Protein AF-A0ABD1TG91-F1 (afdb_monomer_lite)

Foldseek 3Di:
DDDDDDDDPDDPDDDDPPDDPPPPDDPPDDDDDDDDDDDDDDDDDDDDDDDDDDDDDDDDDDDDDDDDDDDPPVPPVVVVVVVVVVVVVVVVVVVVVVVVVVVVVVVVVVVVVVVVVVVVVVVVVVVVVVVVVVVVVVVVVVVVVVVVVVVVVVVVVVVVVVVVVVVVVVVVVVVVVCDPVVVVVVVVVVVVVVVVVVVVVVVVVVVLVVVLVCCVPPPVVDDSVVVVVVVVVVVVVVVVPPDPD

Organism: NCBI:txid126358

Sequence (245 aa):
MDNFDLGGVMDVAGFSNDIAEDMILSPLNKKKRQIDKGKSTAETTIVPHSASRVTKGSDTRAYKEFGFPPVDSTVEAEIMLGCVNEKLIEKFKNKEAATMRCIMYTNYRKLLDMEEKVLHDLEKFEKCAAEKDHDKKKTVAEVQSLLDKATVGSKKKDSEIAHLHDEVDQLRKKLEIVDDEAIARYKIFAEYKSNLHMYGAESLKAAIKMTKEWLVDDHSEINPDEFDRYLRKCRAADLATQKPK

Radius of gyration: 63.54 Å; chains: 1; bounding box: 119×43×178 Å

Secondary structure (DSSP, 8-state):
--------------------S-SSS-S--SS----------------------------------------S-HHHHHHHHHHHHHHHHHHHHHHHHHHHHHHHHHHHHHHHHHHHHHHHHHHHHHHHHHHHHHHHHHHHHHHHHHHHHHHHHHHHHHHHHHHHHHHHHHHHHHHHHS-HHHHHHHHHHHHHHHHHHHHHHHHHHHHHHHHHHHHHHH-TTS-HHHHHHHHHHHHHHHHHH----

Structure (mmCIF, N/CA/C/O backbone):
data_AF-A0ABD1TG91-F1
#
_entry.id   AF-A0ABD1TG91-F1
#
loop_
_atom_site.group_PDB
_atom_site.id
_atom_site.type_symbol
_atom_site.label_atom_id
_atom_site.label_alt_id
_atom_site.label_comp_id
_atom_site.label_asym_id
_atom_site.label_entity_id
_atom_site.label_seq_id
_atom_site.pdbx_PDB_ins_code
_atom_site.Cartn_x
_atom_site.Cartn_y
_atom_site.Cartn_z
_atom_site.occupancy
_atom_site.B_iso_or_equiv
_atom_site.auth_seq_id
_atom_site.auth_comp_id
_atom_site.auth_asym_id
_atom_site.auth_atom_id
_atom_site.pdbx_PDB_model_num
ATOM 1 N N . MET A 1 1 ? 14.629 -8.596 -44.922 1.00 43.84 1 MET A N 1
ATOM 2 C CA . MET A 1 1 ? 15.065 -7.193 -45.051 1.00 43.84 1 MET A CA 1
ATOM 3 C C . MET A 1 1 ? 13.796 -6.388 -45.035 1.00 43.84 1 MET A C 1
ATOM 5 O O . MET A 1 1 ? 13.017 -6.475 -45.976 1.00 43.84 1 MET A O 1
ATOM 9 N N . ASP A 1 2 ? 13.558 -5.779 -43.885 1.00 45.16 2 ASP A N 1
ATOM 10 C CA . ASP A 1 2 ? 12.290 -5.191 -43.489 1.00 45.16 2 ASP A CA 1
ATOM 11 C C . ASP A 1 2 ? 12.162 -3.766 -44.030 1.00 45.16 2 ASP A C 1
ATOM 13 O O . ASP A 1 2 ? 13.123 -2.995 -44.025 1.00 45.16 2 ASP A O 1
ATOM 17 N N . ASN A 1 3 ? 10.961 -3.443 -44.505 1.00 45.19 3 ASN A N 1
ATOM 18 C CA . ASN A 1 3 ? 10.545 -2.093 -44.860 1.00 45.19 3 ASN A CA 1
ATOM 19 C C . ASN A 1 3 ? 10.304 -1.303 -43.568 1.00 45.19 3 ASN A C 1
ATOM 21 O O . ASN A 1 3 ? 9.425 -1.668 -42.790 1.00 45.19 3 ASN A O 1
ATOM 25 N N . PHE A 1 4 ? 11.053 -0.221 -43.353 1.00 42.16 4 PHE A N 1
ATOM 26 C CA . PHE A 1 4 ? 10.709 0.786 -42.351 1.00 42.16 4 PHE A CA 1
ATOM 27 C C . PHE A 1 4 ? 9.960 1.929 -43.034 1.00 42.16 4 PHE A C 1
ATOM 29 O O . PHE A 1 4 ? 10.536 2.714 -43.785 1.00 42.16 4 PHE A O 1
ATOM 36 N N . ASP A 1 5 ? 8.658 1.956 -42.775 1.00 51.28 5 ASP A N 1
ATOM 37 C CA . ASP A 1 5 ? 7.729 3.024 -43.112 1.00 51.28 5 ASP A CA 1
ATOM 38 C C . ASP A 1 5 ? 7.845 4.126 -42.044 1.00 51.28 5 ASP A C 1
ATOM 40 O O . ASP A 1 5 ? 7.750 3.857 -40.843 1.00 51.28 5 ASP A O 1
ATOM 44 N N . LEU A 1 6 ? 8.120 5.357 -42.473 1.00 49.22 6 LEU A N 1
ATOM 45 C CA . LEU A 1 6 ? 8.172 6.547 -41.623 1.00 49.22 6 LEU A CA 1
ATOM 46 C C . LEU A 1 6 ? 6.878 7.332 -41.840 1.00 49.22 6 LEU A C 1
ATOM 48 O O . LEU A 1 6 ? 6.776 8.130 -42.769 1.00 49.22 6 LEU A O 1
ATOM 52 N N . GLY A 1 7 ? 5.905 7.136 -40.954 1.00 37.91 7 GLY A N 1
ATOM 53 C CA . GLY A 1 7 ? 4.678 7.923 -40.946 1.00 37.91 7 GLY A CA 1
ATOM 54 C C . GLY A 1 7 ? 3.943 7.824 -39.615 1.00 37.91 7 GLY A C 1
ATOM 55 O O . GLY A 1 7 ? 3.526 6.741 -39.221 1.00 37.91 7 GLY A O 1
ATOM 56 N N . GLY A 1 8 ? 3.759 8.965 -38.943 1.00 37.66 8 GLY A N 1
ATOM 57 C CA . GLY A 1 8 ? 2.798 9.096 -37.843 1.00 37.66 8 GLY A CA 1
ATOM 58 C C . GLY A 1 8 ? 3.324 9.812 -36.603 1.00 37.66 8 GLY A C 1
ATOM 59 O O . GLY A 1 8 ? 3.459 9.200 -35.550 1.00 37.66 8 GLY A O 1
ATOM 60 N N . VAL A 1 9 ? 3.575 11.120 -36.699 1.00 41.78 9 VAL A N 1
ATOM 61 C CA . VAL A 1 9 ? 3.597 11.987 -35.511 1.00 41.78 9 VAL A CA 1
ATOM 62 C C . VAL A 1 9 ? 2.135 12.256 -35.152 1.00 41.78 9 VAL A C 1
ATOM 64 O O . VAL A 1 9 ? 1.470 13.044 -35.818 1.00 41.78 9 VAL A O 1
ATOM 67 N N . MET A 1 10 ? 1.616 11.519 -34.170 1.00 42.94 10 MET A N 1
ATOM 68 C CA . MET A 1 10 ? 0.305 11.764 -33.568 1.00 42.94 10 MET A CA 1
ATOM 69 C C . MET A 1 10 ? 0.431 12.796 -32.445 1.00 42.94 10 MET A C 1
ATOM 71 O O . MET A 1 10 ? 1.329 12.713 -31.605 1.00 42.94 10 MET A O 1
ATOM 75 N N . ASP A 1 11 ? -0.504 13.743 -32.451 1.00 42.78 11 ASP A N 1
ATOM 76 C CA . ASP A 1 11 ? -0.758 14.732 -31.411 1.00 42.78 11 ASP A CA 1
ATOM 77 C C . ASP A 1 11 ? -0.881 14.094 -30.018 1.00 42.78 11 ASP A C 1
ATOM 79 O O . ASP A 1 11 ? -1.726 13.230 -29.781 1.00 42.78 11 ASP A O 1
ATOM 83 N N . VAL A 1 12 ? -0.085 14.579 -29.062 1.00 44.47 12 VAL A N 1
ATOM 84 C CA . VAL A 1 12 ? -0.273 14.298 -27.631 1.00 44.47 12 VAL A CA 1
ATOM 85 C C . VAL A 1 12 ? -1.184 15.380 -27.060 1.00 44.47 12 VAL A C 1
ATOM 87 O O . VAL A 1 12 ? -0.742 16.348 -26.443 1.00 44.47 12 VAL A O 1
ATOM 90 N N . ALA A 1 13 ? -2.482 15.227 -27.308 1.00 44.12 13 ALA A N 1
ATOM 91 C CA . ALA A 1 13 ? -3.523 15.942 -26.589 1.00 44.12 13 ALA A CA 1
ATOM 92 C C . ALA A 1 13 ? -3.959 15.118 -25.366 1.00 44.12 13 ALA A C 1
ATOM 94 O O . ALA A 1 13 ? -4.382 13.975 -25.502 1.00 44.12 13 ALA A O 1
ATOM 95 N N . GLY A 1 14 ? -3.854 15.733 -24.185 1.00 43.94 14 GLY A N 1
ATOM 96 C CA . GLY A 1 14 ? -4.714 15.519 -23.017 1.00 43.94 14 GLY A CA 1
ATOM 97 C C . GLY A 1 14 ? -4.957 14.085 -22.542 1.00 43.94 14 GLY A C 1
ATOM 98 O O . GLY A 1 14 ? -5.971 13.486 -22.884 1.00 43.94 14 GLY A O 1
ATOM 99 N N . PHE A 1 15 ? -4.132 13.611 -21.605 1.00 36.88 15 PHE A N 1
ATOM 100 C CA . PHE A 1 15 ? -4.602 12.646 -20.610 1.00 36.88 15 PHE A CA 1
ATOM 101 C C . PHE A 1 15 ? -4.965 13.392 -19.327 1.00 36.88 15 PHE A C 1
ATOM 103 O O . PHE A 1 15 ? -4.105 13.826 -18.562 1.00 36.88 15 PHE A O 1
ATOM 110 N N . SER A 1 16 ? -6.271 13.564 -19.142 1.00 42.38 16 SER A N 1
ATOM 111 C CA . SER A 1 16 ? -6.900 13.936 -17.883 1.00 42.38 16 SER A CA 1
ATOM 112 C C . SER A 1 16 ? -6.540 12.914 -16.804 1.00 42.38 16 SER A C 1
ATOM 114 O O . SER A 1 16 ? -6.887 11.739 -16.917 1.00 42.38 16 SER A O 1
ATOM 116 N N . ASN A 1 17 ? -5.874 13.368 -15.743 1.00 41.28 17 ASN A N 1
ATOM 117 C CA . ASN A 1 17 ? -5.787 12.642 -14.478 1.00 41.28 17 ASN A CA 1
ATOM 118 C C . ASN A 1 17 ? -7.078 12.882 -13.686 1.00 41.28 17 ASN A C 1
ATOM 120 O O . ASN A 1 17 ? -7.085 13.623 -12.712 1.00 41.28 17 ASN A O 1
ATOM 124 N N . ASP A 1 18 ? -8.161 12.244 -14.118 1.00 49.88 18 ASP A N 1
ATOM 125 C CA . ASP A 1 18 ? -9.345 12.018 -13.293 1.00 49.88 18 ASP A CA 1
ATOM 126 C C . ASP A 1 18 ? -9.468 10.508 -13.109 1.00 49.88 18 ASP A C 1
ATOM 128 O O . ASP A 1 18 ? -10.067 9.847 -13.945 1.00 49.88 18 ASP A O 1
ATOM 132 N N . ILE A 1 19 ? -8.843 9.953 -12.067 1.00 44.19 19 ILE A N 1
ATOM 133 C CA . ILE A 1 19 ? -9.246 8.712 -11.387 1.00 44.19 19 ILE A CA 1
ATOM 134 C C . ILE A 1 19 ? -8.445 8.617 -10.077 1.00 44.19 19 ILE A C 1
ATOM 136 O O . ILE A 1 19 ? -7.216 8.627 -10.080 1.00 44.19 19 ILE A O 1
ATOM 140 N N . ALA A 1 20 ? -9.201 8.428 -8.992 1.00 43.03 20 ALA A N 1
ATOM 141 C CA . ALA A 1 20 ? -8.806 7.967 -7.657 1.00 43.03 20 ALA A CA 1
ATOM 142 C C . ALA A 1 20 ? -8.531 9.018 -6.559 1.00 43.03 20 ALA A C 1
ATOM 144 O O . ALA A 1 20 ? -7.510 8.957 -5.884 1.00 43.03 20 ALA A O 1
ATOM 145 N N . GLU A 1 21 ? -9.524 9.865 -6.259 1.00 43.16 21 GLU A N 1
ATOM 146 C CA . GLU A 1 21 ? -9.683 10.466 -4.914 1.00 43.16 21 GLU A CA 1
ATOM 147 C C . GLU A 1 21 ? -10.965 10.022 -4.172 1.00 43.16 21 GLU A C 1
ATOM 149 O O . GLU A 1 21 ? -11.320 10.596 -3.148 1.00 43.16 21 GLU A O 1
ATOM 154 N N . ASP A 1 22 ? -11.639 8.949 -4.603 1.00 45.56 22 ASP A N 1
ATOM 155 C CA . ASP A 1 22 ? -12.998 8.635 -4.117 1.00 45.56 22 ASP A CA 1
ATOM 156 C C . ASP A 1 22 ? -13.137 7.382 -3.222 1.00 45.56 22 ASP A C 1
ATOM 158 O O . ASP A 1 22 ? -14.210 6.791 -3.130 1.00 45.56 22 ASP A O 1
ATOM 162 N N . MET A 1 23 ? -12.083 6.946 -2.513 1.00 43.03 23 MET A N 1
ATOM 163 C CA . MET A 1 23 ? -12.183 5.766 -1.618 1.00 43.03 23 MET A CA 1
ATOM 164 C C . MET A 1 23 ? -11.702 5.945 -0.172 1.00 43.03 23 MET A C 1
ATOM 166 O O . MET A 1 23 ? -11.500 4.949 0.522 1.00 43.03 23 MET A O 1
ATOM 170 N N . ILE A 1 24 ? -11.582 7.170 0.350 1.00 48.16 24 ILE A N 1
ATOM 171 C CA . ILE A 1 24 ? -11.261 7.362 1.780 1.00 48.16 24 ILE A CA 1
ATOM 172 C C . ILE A 1 24 ? -12.175 8.391 2.449 1.00 48.16 24 ILE A C 1
ATOM 174 O O . ILE A 1 24 ? -11.699 9.269 3.149 1.00 48.16 24 ILE A O 1
ATOM 178 N N . LEU A 1 25 ? -13.500 8.273 2.312 1.00 42.81 25 LEU A N 1
ATOM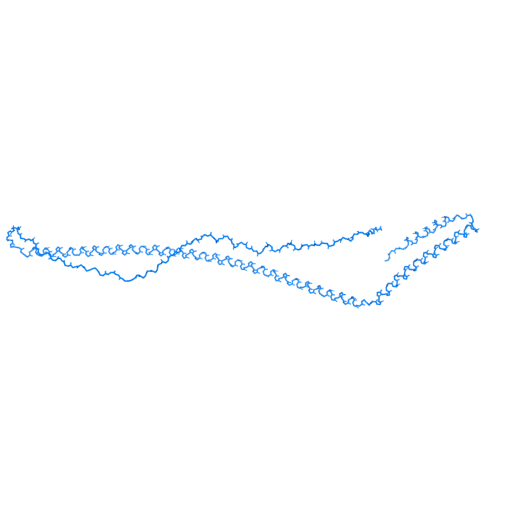 179 C CA . LEU A 1 25 ? -14.425 8.876 3.280 1.00 42.81 25 LEU A CA 1
ATOM 180 C C . LEU A 1 25 ? -15.688 8.011 3.487 1.00 42.81 25 LEU A C 1
ATOM 182 O O . LEU A 1 25 ? -16.639 8.065 2.719 1.00 42.81 25 LEU A O 1
ATOM 186 N N . SER A 1 26 ? -15.724 7.341 4.648 1.00 42.31 26 SER A N 1
ATOM 187 C CA . SER A 1 26 ? -16.915 6.955 5.438 1.00 42.31 26 SER A CA 1
ATOM 188 C C . SER A 1 26 ? -17.695 5.666 5.109 1.00 42.31 26 SER A C 1
ATOM 190 O O . SER A 1 26 ? -18.309 5.525 4.057 1.00 42.31 26 SER A O 1
ATOM 192 N N . PRO A 1 27 ? -17.919 4.847 6.159 1.00 39.44 27 PRO A N 1
ATOM 193 C CA . PRO A 1 27 ? -19.287 4.591 6.610 1.00 39.44 27 PRO A CA 1
ATOM 194 C C . PRO A 1 27 ? -19.462 5.002 8.085 1.00 39.44 27 PRO A C 1
ATOM 196 O O . PRO A 1 27 ? -19.693 4.179 8.962 1.00 39.44 27 PRO A O 1
ATOM 199 N N . LEU A 1 28 ? -19.371 6.303 8.372 1.00 42.81 28 LEU A N 1
ATOM 200 C CA . LEU A 1 28 ? -19.655 6.885 9.692 1.00 42.81 28 LEU A CA 1
ATOM 201 C C . LEU A 1 28 ? -20.580 8.103 9.558 1.00 42.81 28 LEU A C 1
ATOM 203 O O . LEU A 1 28 ? -20.292 9.179 10.057 1.00 42.81 28 LEU A O 1
ATOM 207 N N . ASN A 1 29 ? -21.706 7.962 8.850 1.00 40.62 29 ASN A N 1
ATOM 208 C CA . ASN A 1 29 ? -22.773 8.971 8.893 1.00 40.62 29 ASN A CA 1
ATOM 209 C C . ASN A 1 29 ? -24.138 8.415 8.455 1.00 40.62 29 ASN A C 1
ATOM 211 O O . ASN A 1 29 ? -24.730 8.839 7.470 1.00 40.62 29 ASN A O 1
ATOM 215 N N . LYS A 1 30 ? -24.674 7.452 9.213 1.00 44.06 30 LYS A N 1
ATOM 216 C CA . LYS A 1 30 ? -26.100 7.075 9.143 1.00 44.06 30 LYS A CA 1
ATOM 217 C C . LYS A 1 30 ? -26.680 6.814 10.536 1.00 44.06 30 LYS A C 1
ATOM 219 O O . LYS A 1 30 ? -27.163 5.725 10.810 1.00 44.06 30 LYS A O 1
ATOM 224 N N . LYS A 1 31 ? -26.620 7.805 11.436 1.00 43.28 31 LYS A N 1
ATOM 225 C CA . LYS A 1 31 ? -27.522 7.889 12.609 1.00 43.28 31 LYS A CA 1
ATOM 226 C C . LYS A 1 31 ? -27.410 9.235 13.331 1.00 43.28 31 LYS A C 1
ATOM 228 O O . LYS A 1 31 ? -26.934 9.328 14.455 1.00 43.28 31 LYS A O 1
ATOM 233 N N . LYS A 1 32 ? -27.854 10.314 12.689 1.00 47.50 32 LYS A N 1
AT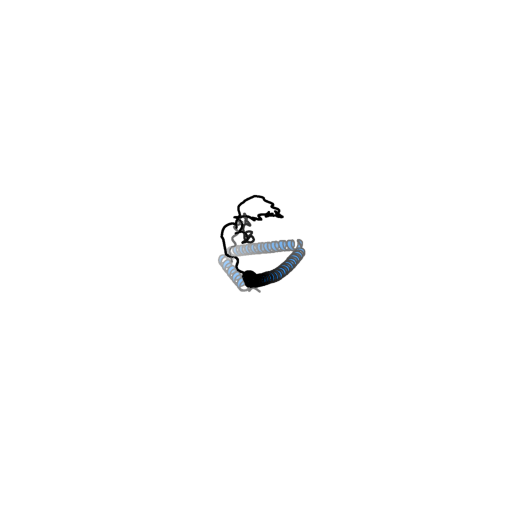OM 234 C CA . LYS A 1 32 ? -28.163 11.558 13.408 1.00 47.50 32 LYS A CA 1
ATOM 235 C C . LYS A 1 32 ? -29.137 12.398 12.597 1.00 47.50 32 LYS A C 1
ATOM 237 O O . LYS A 1 32 ? -28.723 13.189 11.762 1.00 47.50 32 LYS A O 1
ATOM 242 N N . ARG A 1 33 ? -30.432 12.171 12.829 1.00 40.62 33 ARG A N 1
ATOM 243 C CA . ARG A 1 33 ? -31.533 13.131 12.634 1.00 40.62 33 ARG A CA 1
ATOM 244 C C . ARG A 1 33 ? -32.837 12.487 13.103 1.00 40.62 33 ARG A C 1
ATOM 246 O O . ARG A 1 33 ? -33.491 11.794 12.340 1.00 40.62 33 ARG A O 1
ATOM 253 N N . GLN A 1 34 ? -33.143 12.689 14.380 1.00 38.72 34 GLN A N 1
ATOM 254 C CA . GLN A 1 34 ? -34.486 12.941 14.915 1.00 38.72 34 GLN A CA 1
ATOM 255 C C . GLN A 1 34 ? -34.364 12.990 16.437 1.00 38.72 34 GLN A C 1
ATOM 257 O O . GLN A 1 34 ? -34.498 11.968 17.094 1.00 38.72 34 GLN A O 1
ATOM 262 N N . ILE A 1 35 ? -34.068 14.166 16.988 1.00 39.97 35 ILE A N 1
ATOM 263 C CA . ILE A 1 35 ? -34.702 14.600 18.235 1.00 39.97 35 ILE A CA 1
ATOM 264 C C . ILE A 1 35 ? -35.014 16.075 18.029 1.00 39.97 35 ILE A C 1
ATOM 266 O O . ILE A 1 35 ? -34.124 16.903 17.829 1.00 39.97 35 ILE A O 1
ATOM 270 N N . ASP A 1 36 ? -36.312 16.320 17.963 1.00 39.34 36 ASP A N 1
ATOM 271 C CA . ASP A 1 36 ? -36.936 17.610 17.790 1.00 39.34 36 ASP A CA 1
ATOM 272 C C . ASP A 1 36 ? -36.949 18.399 19.102 1.00 39.34 36 ASP A C 1
ATOM 274 O O . ASP A 1 36 ? -36.748 17.875 20.198 1.00 39.34 36 ASP A O 1
ATOM 278 N N . LYS A 1 37 ? -37.162 19.697 18.940 1.00 41.22 37 LYS A N 1
ATOM 279 C CA . LYS A 1 37 ? -37.102 20.746 19.954 1.00 41.22 37 LYS A CA 1
ATOM 280 C C . LYS A 1 37 ? -38.278 20.698 20.942 1.00 41.22 37 LYS A C 1
ATOM 282 O O . LYS A 1 37 ? -39.424 20.532 20.546 1.00 41.22 37 LYS A O 1
ATOM 287 N N . GLY A 1 38 ? -37.988 21.041 22.197 1.00 34.16 38 GLY A N 1
ATOM 288 C CA . GLY A 1 38 ? -38.943 21.504 23.218 1.00 34.16 38 GLY A CA 1
ATOM 289 C C . GLY A 1 38 ? -38.199 21.664 24.547 1.00 34.16 38 GLY A C 1
ATOM 290 O O . GLY A 1 38 ? -37.934 20.682 25.219 1.00 34.16 38 GLY A O 1
ATOM 291 N N . LYS A 1 39 ? -37.535 22.790 24.832 1.00 40.84 39 LYS A N 1
ATOM 292 C CA . LYS A 1 39 ? -38.074 24.053 25.372 1.00 40.84 39 LYS A CA 1
ATOM 293 C C . LYS A 1 39 ? -38.962 23.835 26.608 1.00 40.84 39 LYS A C 1
ATOM 295 O O . LYS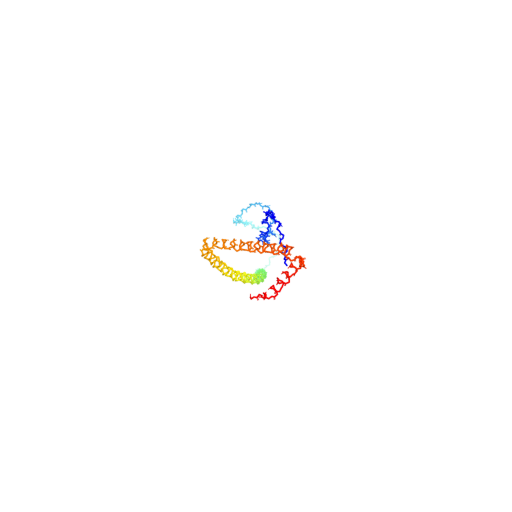 A 1 39 ? -40.115 23.463 26.451 1.00 40.84 39 LYS A O 1
ATOM 300 N N . SER A 1 40 ? -38.423 24.150 27.792 1.00 35.69 40 SER A N 1
ATOM 301 C CA . SER A 1 40 ? -39.049 24.996 28.831 1.00 35.69 40 SER A CA 1
ATOM 302 C C . SER A 1 40 ? -38.635 24.587 30.253 1.00 35.69 40 SER A C 1
ATOM 304 O O . SER A 1 40 ? -39.052 23.558 30.767 1.00 35.69 40 SER A O 1
ATOM 306 N N . THR A 1 41 ? -37.808 25.448 30.847 1.00 41.22 41 THR A N 1
ATOM 307 C CA . THR A 1 41 ? -37.763 25.894 32.253 1.00 41.22 41 THR A CA 1
ATOM 308 C C . THR A 1 41 ? -38.706 25.238 33.270 1.00 41.22 41 THR A C 1
ATOM 310 O O . THR A 1 41 ? -39.921 25.333 33.112 1.00 41.22 41 THR A O 1
ATOM 313 N N . ALA A 1 42 ? -38.141 24.770 34.388 1.00 34.78 42 ALA A N 1
ATOM 314 C CA . ALA A 1 42 ? -38.525 25.211 35.735 1.00 34.78 42 ALA A CA 1
ATOM 315 C C . ALA A 1 42 ? -37.539 24.657 36.780 1.00 34.78 42 ALA A C 1
ATOM 317 O O . ALA A 1 42 ? -37.458 23.452 37.009 1.00 34.78 42 ALA A O 1
ATOM 318 N N . GLU A 1 43 ? -36.800 25.564 37.418 1.00 41.97 43 GLU A N 1
ATOM 319 C CA . GLU A 1 43 ? -36.290 25.379 38.775 1.00 41.97 43 GLU A CA 1
ATOM 320 C C . GLU A 1 43 ? -37.469 25.105 39.713 1.00 41.97 43 GLU A C 1
ATOM 322 O O . GLU A 1 43 ? -38.487 25.796 39.650 1.00 41.97 43 GLU A O 1
ATOM 327 N N . THR A 1 44 ? -37.345 24.142 40.624 1.00 36.78 44 THR A N 1
ATOM 328 C CA . THR A 1 44 ? -38.176 24.123 41.833 1.00 36.78 44 THR A CA 1
ATOM 329 C C . THR A 1 44 ? -37.393 23.511 42.986 1.00 36.78 44 THR A C 1
ATOM 331 O O . THR A 1 44 ? -37.250 22.300 43.125 1.00 36.78 44 THR A O 1
ATOM 334 N N . THR A 1 45 ? -36.880 24.419 43.807 1.00 37.12 45 THR A N 1
ATOM 335 C CA . THR A 1 45 ? -36.537 24.277 45.220 1.00 37.12 45 THR A CA 1
ATOM 336 C C . THR A 1 45 ? -37.640 23.541 45.984 1.00 37.12 45 THR A C 1
ATOM 338 O O . THR A 1 45 ? -38.795 23.959 45.940 1.00 37.12 45 THR A O 1
ATOM 341 N N . ILE A 1 46 ? -37.298 22.487 46.731 1.00 35.53 46 ILE A N 1
ATOM 342 C CA . ILE A 1 46 ? -38.224 21.846 47.678 1.00 35.53 46 ILE A CA 1
ATOM 343 C C . ILE A 1 46 ? -37.526 21.643 49.023 1.00 35.53 46 ILE A C 1
ATOM 345 O O . ILE A 1 46 ? -36.825 20.657 49.219 1.00 35.53 46 ILE A O 1
ATOM 349 N N . VAL A 1 47 ? -37.774 22.573 49.948 1.00 38.56 47 VAL A N 1
ATOM 350 C CA . VAL A 1 47 ? -37.846 22.408 51.416 1.00 38.56 47 VAL A CA 1
ATOM 351 C C . VAL A 1 47 ? -38.753 23.563 51.913 1.00 38.56 47 VAL A C 1
ATOM 353 O O . VAL A 1 47 ? -38.730 24.622 51.290 1.00 38.56 47 VAL A O 1
ATOM 356 N N . PRO A 1 48 ? -39.436 23.510 53.071 1.00 49.28 48 PRO A N 1
ATOM 357 C CA . PRO A 1 48 ? -40.438 22.565 53.572 1.00 49.28 48 PRO A CA 1
ATOM 358 C C . PRO A 1 48 ? -41.767 23.287 53.949 1.00 49.28 48 PRO A C 1
ATOM 360 O O . PRO A 1 48 ? -41.785 24.461 54.312 1.00 49.28 48 PRO A O 1
ATOM 363 N N . HIS A 1 49 ? -42.887 22.569 53.995 1.00 34.75 49 HIS A N 1
ATOM 364 C CA . HIS A 1 49 ? -44.145 23.020 54.614 1.00 34.75 49 HIS A CA 1
ATOM 365 C C . HIS A 1 49 ? -44.826 21.800 55.241 1.00 34.75 49 HIS A C 1
ATOM 367 O O . HIS A 1 49 ? -44.740 20.715 54.681 1.00 34.75 49 HIS A O 1
ATOM 373 N N . SER A 1 50 ? -45.565 21.834 56.339 1.00 37.12 50 SER A N 1
ATOM 374 C CA . SER A 1 50 ? -45.742 22.748 57.463 1.00 37.12 50 SER A CA 1
ATOM 375 C C . SER A 1 50 ? -46.443 21.904 58.526 1.00 37.12 50 SER A C 1
ATOM 377 O O . SER A 1 50 ? -47.101 20.909 58.218 1.00 37.12 50 SER A O 1
ATOM 379 N N . ALA A 1 51 ? -46.320 22.326 59.776 1.00 35.69 51 ALA A N 1
ATOM 380 C CA . ALA A 1 51 ? -47.086 21.823 60.902 1.00 35.69 51 ALA A CA 1
ATOM 381 C C . ALA A 1 51 ? -48.593 21.700 60.595 1.00 35.69 51 ALA A C 1
ATOM 383 O O . ALA A 1 51 ? -49.196 22.635 60.069 1.00 35.69 51 ALA A O 1
ATOM 384 N N . SER A 1 52 ? -49.212 20.595 61.025 1.00 38.75 52 SER A N 1
ATOM 385 C CA . SER A 1 52 ? -50.658 20.537 61.245 1.00 38.75 52 SER A CA 1
ATOM 386 C C . SER A 1 52 ? -50.929 20.329 62.729 1.00 38.75 52 SER A C 1
ATOM 388 O O . SER A 1 52 ? -50.641 19.295 63.330 1.00 38.75 52 SER A O 1
ATOM 390 N N . ARG A 1 53 ? -51.419 21.415 63.312 1.00 37.81 53 ARG A N 1
ATOM 391 C CA . ARG A 1 53 ? -51.872 21.599 64.680 1.00 37.81 53 ARG A CA 1
ATOM 392 C C . ARG A 1 53 ? -53.291 21.027 64.761 1.00 37.81 53 ARG A C 1
ATOM 394 O O . ARG A 1 53 ? -54.207 21.640 64.227 1.00 37.81 53 ARG A O 1
ATOM 401 N N . VAL A 1 54 ? -53.487 19.896 65.439 1.00 37.91 54 VAL A N 1
ATOM 402 C CA . VAL A 1 54 ? -54.831 19.450 65.845 1.00 37.91 54 VAL A CA 1
ATOM 403 C C . VAL A 1 54 ? -55.062 19.903 67.280 1.00 37.91 54 VAL A C 1
ATOM 405 O O . VAL A 1 54 ? -54.465 19.408 68.233 1.00 37.91 54 VAL A O 1
ATOM 408 N N . THR A 1 55 ? -55.898 20.925 67.408 1.00 38.31 55 THR A N 1
ATOM 409 C CA . THR A 1 55 ? -56.430 21.445 68.663 1.00 38.31 55 THR A CA 1
ATOM 410 C C . THR A 1 55 ? -57.671 20.666 69.095 1.00 38.31 55 THR A C 1
ATOM 412 O O . THR A 1 55 ? -58.578 20.496 68.294 1.00 38.31 55 THR A O 1
ATOM 415 N N . LYS A 1 56 ? -57.691 20.308 70.387 1.00 42.72 56 LYS A N 1
ATOM 416 C CA . LYS A 1 56 ? -58.811 20.287 71.354 1.00 42.72 56 LYS A CA 1
ATOM 417 C C . LYS A 1 56 ? -60.192 19.765 70.918 1.00 42.72 56 LYS A C 1
ATOM 419 O O . LYS A 1 56 ? -60.861 20.356 70.083 1.00 42.72 56 LYS A O 1
ATOM 424 N N . GLY A 1 57 ? -60.693 18.817 71.708 1.00 35.31 57 GLY A N 1
ATOM 425 C CA . GLY A 1 57 ? -62.117 18.509 71.835 1.00 35.31 57 GLY A CA 1
ATOM 426 C C . GLY A 1 57 ? -62.371 17.593 73.028 1.00 35.31 57 GLY A C 1
ATOM 427 O O . GLY A 1 57 ? -62.595 16.403 72.862 1.00 35.31 57 GLY A O 1
ATOM 428 N N . SER A 1 58 ? -62.237 18.123 74.243 1.00 44.66 58 SER A N 1
ATOM 429 C CA . SER A 1 58 ? -62.700 17.469 75.468 1.00 44.66 58 SER A CA 1
ATOM 430 C C . SER A 1 58 ? -64.215 17.650 75.576 1.00 44.66 58 SER A C 1
ATOM 432 O O . SER A 1 58 ? -64.670 18.666 76.102 1.00 44.66 58 SER A O 1
ATOM 434 N N . ASP A 1 59 ? -64.978 16.687 75.068 1.00 37.38 59 ASP A N 1
ATOM 435 C CA . ASP A 1 59 ? -66.423 16.609 75.281 1.00 37.38 59 ASP A CA 1
ATOM 436 C C . ASP A 1 59 ? -66.716 15.846 76.576 1.00 37.38 59 ASP A C 1
ATOM 438 O O . ASP A 1 59 ? -66.800 14.621 76.623 1.00 37.38 59 ASP A O 1
ATOM 442 N N . THR A 1 60 ? -66.877 16.598 77.662 1.00 50.06 60 THR A N 1
ATOM 443 C CA . THR A 1 60 ? -67.541 16.143 78.884 1.00 50.06 60 THR A CA 1
ATOM 444 C C . THR A 1 60 ? -68.984 16.633 78.874 1.00 50.06 60 THR A C 1
ATOM 446 O O . THR A 1 60 ? -69.322 17.638 79.496 1.00 50.06 60 THR A O 1
ATOM 449 N N . ARG A 1 61 ? -69.879 15.923 78.177 1.00 39.59 61 ARG A N 1
ATOM 450 C CA . ARG A 1 61 ? -71.324 16.020 78.435 1.00 39.59 61 ARG A CA 1
ATOM 451 C C . ARG A 1 61 ? -72.083 14.842 77.833 1.00 39.59 61 ARG A C 1
ATOM 453 O O . ARG A 1 61 ? -71.903 14.541 76.665 1.00 39.59 61 ARG A O 1
ATOM 460 N N . ALA A 1 62 ? -72.984 14.296 78.653 1.00 43.75 62 ALA A N 1
ATOM 461 C CA . ALA A 1 62 ? -74.054 13.334 78.352 1.00 43.75 62 ALA A CA 1
ATOM 462 C C . ALA A 1 62 ? -73.822 11.885 78.815 1.00 43.75 62 ALA A C 1
ATOM 464 O O . ALA A 1 62 ? -73.774 10.976 78.004 1.00 43.75 62 ALA A O 1
ATOM 465 N N . TYR A 1 63 ? -73.789 11.679 80.137 1.00 40.59 63 TYR A N 1
ATOM 466 C CA . TYR A 1 63 ? -74.395 10.500 80.779 1.00 40.59 63 TYR A CA 1
ATOM 467 C C . TYR A 1 63 ? -74.986 10.928 82.131 1.00 40.59 63 TYR A C 1
ATOM 469 O O . TYR A 1 63 ? -74.406 10.746 83.196 1.00 40.59 63 TYR A O 1
ATOM 477 N N . LYS A 1 64 ? -76.144 11.583 82.073 1.00 47.69 64 LYS A N 1
ATOM 478 C CA . LYS A 1 64 ? -77.139 11.567 83.149 1.00 47.69 64 LYS A CA 1
ATOM 479 C C . LYS A 1 64 ? -78.386 10.959 82.524 1.00 47.69 64 LYS A C 1
ATOM 481 O O . LYS A 1 64 ? -78.672 11.288 81.382 1.00 47.69 64 LYS A O 1
ATOM 486 N N . GLU A 1 65 ? -79.077 10.123 83.293 1.00 51.53 65 GLU A N 1
ATOM 487 C CA . GLU A 1 65 ? -80.301 9.389 82.929 1.00 51.53 65 GLU A CA 1
ATOM 488 C C . GLU A 1 65 ? -80.079 8.016 82.288 1.00 51.53 65 GLU A C 1
ATOM 490 O O . GLU A 1 65 ? -80.440 7.793 81.149 1.00 51.53 65 GLU A O 1
ATOM 495 N N . PHE A 1 66 ? -79.551 7.064 83.059 1.00 40.03 66 PHE A N 1
ATOM 496 C CA . PHE A 1 66 ? -80.145 5.724 83.144 1.00 40.03 66 PHE A CA 1
ATOM 497 C C . PHE A 1 66 ? -79.855 5.176 84.545 1.00 40.03 66 PHE A C 1
ATOM 499 O O . PHE A 1 66 ? -78.701 5.043 84.948 1.00 40.03 66 PHE A O 1
ATOM 506 N N . GLY A 1 67 ? -80.916 4.955 85.323 1.00 48.88 67 GLY A N 1
ATOM 507 C CA . GLY A 1 67 ? -80.834 4.429 86.679 1.00 48.88 67 GLY A CA 1
ATOM 508 C C . GLY A 1 67 ? -80.328 2.992 86.674 1.00 48.88 67 GLY A C 1
ATOM 509 O O . GLY A 1 67 ? -81.011 2.098 86.182 1.00 48.88 67 GLY A O 1
ATOM 510 N N . PHE A 1 68 ? -79.152 2.784 87.259 1.00 39.66 68 PHE A N 1
ATOM 511 C CA . PHE A 1 68 ? -78.691 1.476 87.708 1.00 39.66 68 PHE A CA 1
ATOM 512 C C . PHE A 1 68 ? -78.687 1.458 89.243 1.00 39.66 68 PHE A C 1
ATOM 514 O O . PHE A 1 68 ? -78.363 2.478 89.859 1.00 39.66 68 PHE A O 1
ATOM 521 N N . PRO A 1 69 ? -79.084 0.338 89.873 1.00 41.06 69 PRO A N 1
ATOM 522 C CA . PRO A 1 69 ? -79.081 0.206 91.326 1.00 41.06 69 PRO A CA 1
ATOM 523 C C . PRO A 1 69 ? -77.646 0.290 91.876 1.00 41.06 69 PRO A C 1
ATOM 525 O O . PRO A 1 69 ? -76.700 -0.037 91.154 1.00 41.06 69 PRO A O 1
ATOM 528 N N . PRO A 1 70 ? -77.455 0.709 93.142 1.00 42.78 70 PRO A N 1
ATOM 529 C CA . PRO A 1 70 ? -76.141 0.705 93.765 1.00 42.78 70 PRO A CA 1
ATOM 530 C C . PRO A 1 70 ? -75.727 -0.753 93.982 1.00 42.78 70 PRO A C 1
ATOM 532 O O . PRO A 1 70 ? -76.304 -1.457 94.808 1.00 42.78 70 PRO A O 1
ATOM 535 N N . VAL A 1 71 ? -74.766 -1.223 93.190 1.00 42.78 71 VAL A N 1
ATOM 536 C CA . VAL A 1 71 ? -74.135 -2.526 93.396 1.00 42.78 71 VAL A CA 1
ATOM 537 C C . VAL A 1 71 ? -72.862 -2.281 94.198 1.00 42.78 71 VAL A C 1
ATOM 539 O O . VAL A 1 71 ? -71.886 -1.738 93.680 1.00 42.78 71 VAL A O 1
ATOM 542 N N . ASP A 1 72 ? -72.888 -2.671 95.471 1.00 46.31 72 ASP A N 1
ATOM 543 C CA . ASP A 1 72 ? -71.695 -2.864 96.297 1.00 46.31 72 ASP A CA 1
ATOM 544 C C . ASP A 1 72 ? -70.857 -4.009 95.705 1.00 46.31 72 ASP A C 1
ATOM 546 O O . ASP A 1 72 ? -70.984 -5.170 96.084 1.00 46.31 72 ASP A O 1
ATOM 550 N N . SER A 1 73 ? -70.022 -3.688 94.717 1.00 50.59 73 SER A N 1
ATOM 551 C CA . SER A 1 73 ? -68.929 -4.538 94.224 1.00 50.59 73 SER A CA 1
ATOM 552 C C . SER A 1 73 ? -67.929 -3.694 93.422 1.00 50.59 73 SER A C 1
ATOM 554 O O . SER A 1 73 ? -67.593 -3.992 92.274 1.00 50.59 73 SER A O 1
ATOM 556 N N . THR A 1 74 ? -67.484 -2.578 93.994 1.00 49.91 74 THR A N 1
ATOM 557 C CA . THR A 1 74 ? -66.602 -1.603 93.329 1.00 49.91 74 THR A CA 1
ATOM 558 C C . THR A 1 74 ? -65.163 -2.084 93.149 1.00 49.91 74 THR A C 1
ATOM 560 O O . THR A 1 74 ? -64.425 -1.481 92.385 1.00 49.91 74 THR A O 1
ATOM 563 N N . VAL A 1 75 ? -64.765 -3.201 93.762 1.00 51.22 75 VAL A N 1
ATOM 564 C CA . VAL A 1 75 ? -63.377 -3.685 93.677 1.00 51.22 75 VAL A CA 1
ATOM 565 C C . VAL A 1 75 ? -63.172 -4.692 92.536 1.00 51.22 75 VAL A C 1
ATOM 567 O O . VAL A 1 75 ? -62.148 -4.652 91.862 1.00 51.22 75 VAL A O 1
ATOM 570 N N . GLU A 1 76 ? -64.144 -5.558 92.228 1.00 46.34 76 GLU A N 1
ATOM 571 C CA . GLU A 1 76 ? -63.960 -6.594 91.192 1.00 46.34 76 GLU A CA 1
ATOM 572 C C . GLU A 1 76 ? -64.176 -6.079 89.756 1.00 46.34 76 GLU A C 1
ATOM 574 O O . GLU A 1 76 ? -63.499 -6.532 88.829 1.00 46.34 76 GLU A O 1
ATOM 579 N N . ALA A 1 77 ? -65.053 -5.089 89.552 1.00 47.16 77 ALA A N 1
ATOM 580 C CA . ALA A 1 77 ? -65.296 -4.504 88.230 1.00 47.16 77 ALA A CA 1
ATOM 581 C C . ALA A 1 77 ? -64.142 -3.597 87.752 1.00 47.16 77 ALA A C 1
ATOM 583 O O . ALA A 1 77 ? -63.811 -3.607 86.566 1.00 47.16 77 ALA A O 1
ATOM 584 N N . GLU A 1 78 ? -63.486 -2.862 88.659 1.00 47.22 78 GLU A N 1
ATOM 585 C CA . GLU A 1 78 ? -62.308 -2.034 88.348 1.00 47.22 78 GLU A CA 1
ATOM 586 C C . GLU A 1 78 ? -61.064 -2.880 88.043 1.00 47.22 78 GLU A C 1
ATOM 588 O O . GLU A 1 78 ? -60.341 -2.583 87.090 1.00 47.22 78 GLU A O 1
ATOM 593 N N . ILE A 1 79 ? -60.853 -3.981 88.775 1.00 52.38 79 ILE A N 1
ATOM 594 C CA . ILE A 1 79 ? -59.765 -4.931 88.495 1.00 52.38 79 ILE A CA 1
ATOM 595 C C . ILE A 1 79 ? -59.983 -5.604 87.129 1.00 52.38 79 ILE A C 1
ATOM 597 O O . ILE A 1 79 ? -59.049 -5.701 86.331 1.00 52.38 79 ILE A O 1
ATOM 601 N N . MET A 1 80 ? -61.217 -6.000 86.794 1.00 48.12 80 MET A N 1
ATOM 602 C CA . MET A 1 80 ? -61.524 -6.570 85.476 1.00 48.12 80 MET A CA 1
ATOM 603 C C . MET A 1 80 ? -61.407 -5.552 84.330 1.00 48.12 80 MET A C 1
ATOM 605 O O . MET A 1 80 ? -60.863 -5.906 83.284 1.00 48.12 80 MET A O 1
ATOM 609 N N . LEU A 1 81 ? -61.830 -4.291 84.500 1.00 50.56 81 LEU A N 1
ATOM 610 C CA . LEU A 1 81 ? -61.618 -3.245 83.485 1.00 50.56 81 LEU A CA 1
ATOM 611 C C . LEU A 1 81 ? -60.129 -2.908 83.294 1.00 50.56 81 LEU A C 1
ATOM 613 O O . LEU A 1 81 ? -59.691 -2.736 82.156 1.00 50.56 81 LEU A O 1
ATOM 617 N N . GLY A 1 82 ? -59.343 -2.860 84.375 1.00 54.00 82 GLY A N 1
ATOM 618 C CA . GLY A 1 82 ? -57.893 -2.643 84.331 1.00 54.00 82 GLY A CA 1
ATOM 619 C C . GLY A 1 82 ? -57.148 -3.763 83.596 1.00 54.00 82 GLY A C 1
ATOM 620 O O . GLY A 1 82 ? -56.363 -3.494 82.684 1.00 54.00 82 GLY A O 1
ATOM 621 N N . CYS A 1 83 ? -57.469 -5.026 83.895 1.00 51.75 83 CYS A N 1
ATOM 622 C CA . CYS A 1 83 ? -56.870 -6.188 83.229 1.00 51.75 83 CYS A CA 1
ATOM 623 C C . CYS A 1 83 ? -57.316 -6.359 81.763 1.00 51.75 83 CYS A C 1
ATOM 625 O O . CYS A 1 83 ? -56.558 -6.876 80.936 1.00 51.75 83 CYS A O 1
ATOM 627 N N . VAL A 1 84 ? -58.537 -5.939 81.409 1.00 56.66 84 VAL A N 1
ATOM 628 C CA . VAL A 1 84 ? -58.996 -5.896 80.008 1.00 56.66 84 VAL A CA 1
ATOM 629 C C . VAL A 1 84 ? -58.249 -4.809 79.228 1.00 56.66 84 VAL A C 1
ATOM 631 O O . VAL A 1 84 ? -57.903 -5.031 78.065 1.00 56.66 84 VAL A O 1
ATOM 634 N N . ASN A 1 85 ? -57.918 -3.686 79.872 1.00 63.75 85 ASN A N 1
ATOM 635 C CA . ASN A 1 85 ? -57.145 -2.604 79.264 1.00 63.75 85 ASN A CA 1
ATOM 636 C C . ASN A 1 85 ? -55.702 -3.022 78.942 1.00 63.75 85 ASN A C 1
ATOM 638 O O . ASN A 1 85 ? -55.236 -2.789 77.829 1.00 63.75 85 ASN A O 1
ATOM 642 N N . GLU A 1 86 ? -55.007 -3.706 79.854 1.00 74.12 86 GLU A N 1
ATOM 643 C CA . GLU A 1 86 ? -53.630 -4.168 79.615 1.00 74.12 86 GLU A CA 1
ATOM 644 C C . GLU A 1 86 ? -53.538 -5.190 78.474 1.00 74.12 86 GLU A C 1
ATOM 646 O O . GLU A 1 86 ? -52.721 -5.032 77.563 1.00 74.12 86 GLU A O 1
ATOM 651 N N . LYS A 1 87 ? -54.434 -6.189 78.449 1.00 78.62 87 LYS A N 1
ATOM 652 C CA . LYS A 1 87 ? -54.492 -7.183 77.360 1.00 78.62 87 LYS A CA 1
ATOM 653 C C . LYS A 1 87 ? -54.805 -6.546 76.006 1.00 78.62 87 LYS A C 1
ATOM 655 O O . LYS A 1 87 ? -54.328 -7.022 74.973 1.00 78.62 87 LYS A O 1
ATOM 660 N N . LEU A 1 88 ? -55.628 -5.497 75.980 1.00 72.31 88 LEU A N 1
ATOM 661 C CA . LEU A 1 88 ? -55.949 -4.770 74.754 1.00 72.31 88 LEU A CA 1
ATOM 662 C C . LEU A 1 88 ? -54.746 -3.943 74.277 1.00 72.31 88 LEU A C 1
ATOM 664 O O . LEU A 1 88 ? -54.398 -4.015 73.099 1.00 72.31 88 LEU A O 1
ATOM 668 N N . ILE A 1 89 ? -54.065 -3.242 75.189 1.00 77.50 89 ILE A N 1
ATOM 669 C CA . ILE A 1 89 ? -52.831 -2.491 74.910 1.00 77.50 89 ILE A CA 1
ATOM 670 C C . ILE A 1 89 ? -51.748 -3.419 74.343 1.00 77.50 89 ILE A C 1
ATOM 672 O O . ILE A 1 89 ? -51.101 -3.081 73.353 1.00 77.50 89 ILE A O 1
ATOM 676 N N . GLU A 1 90 ? -51.566 -4.608 74.915 1.00 84.62 90 GLU A N 1
ATOM 677 C CA . GLU A 1 90 ? -50.573 -5.578 74.445 1.00 84.62 90 GLU A CA 1
ATOM 678 C C . GLU A 1 90 ? -50.914 -6.144 73.058 1.00 84.62 90 GLU A C 1
ATOM 680 O O . GLU A 1 90 ? -50.042 -6.241 72.191 1.00 84.62 90 GLU A O 1
ATOM 685 N N . LYS A 1 91 ? -52.195 -6.432 72.784 1.00 82.25 91 LYS A N 1
ATOM 686 C CA . LYS A 1 91 ? -52.657 -6.807 71.436 1.00 82.25 91 LYS A CA 1
ATOM 687 C C . LYS A 1 91 ? -52.425 -5.693 70.414 1.00 82.25 91 LYS A C 1
ATOM 689 O O . LYS A 1 91 ? -52.011 -5.995 69.294 1.00 82.25 91 LYS A O 1
ATOM 694 N N . PHE A 1 92 ? -52.663 -4.431 70.781 1.00 78.06 92 PHE A N 1
ATOM 695 C CA . PHE A 1 92 ? -52.379 -3.281 69.917 1.00 78.06 92 PHE A CA 1
ATOM 696 C C . PHE A 1 92 ? -50.881 -3.159 69.618 1.00 78.06 92 PHE A C 1
ATOM 698 O O . PHE A 1 92 ? -50.509 -3.126 68.446 1.00 78.06 92 PHE A O 1
ATOM 705 N N . LYS A 1 93 ? -50.019 -3.222 70.642 1.00 86.62 93 LYS A N 1
ATOM 706 C CA . LYS A 1 93 ? -48.553 -3.224 70.476 1.00 86.62 93 LYS A CA 1
ATOM 707 C C . LYS A 1 93 ? -48.073 -4.382 69.594 1.00 86.62 93 LYS A C 1
ATOM 709 O O . LYS A 1 93 ? -47.253 -4.185 68.700 1.00 86.62 93 LYS A O 1
ATOM 714 N N . ASN A 1 94 ? -48.624 -5.583 69.778 1.00 89.25 94 ASN A N 1
ATOM 715 C CA . ASN A 1 94 ? -48.302 -6.740 68.938 1.00 89.25 94 ASN A CA 1
ATOM 716 C C . ASN A 1 94 ? -48.765 -6.571 67.485 1.00 89.25 94 ASN A C 1
ATOM 718 O O . ASN A 1 94 ? -48.057 -6.993 66.567 1.00 89.25 94 ASN A O 1
ATOM 722 N N . LYS A 1 95 ? -49.923 -5.943 67.252 1.00 90.06 95 LYS A N 1
ATOM 723 C CA . LYS A 1 95 ? -50.429 -5.641 65.906 1.00 90.06 95 LYS A CA 1
ATOM 724 C C . LYS A 1 95 ? -49.566 -4.595 65.198 1.00 90.06 95 LYS A C 1
ATOM 726 O O . LYS A 1 95 ? -49.252 -4.764 64.018 1.00 90.06 95 LYS A O 1
ATOM 731 N N . GLU A 1 96 ? -49.145 -3.549 65.901 1.00 90.31 96 GLU A N 1
ATOM 732 C CA . GLU A 1 96 ? -48.203 -2.553 65.377 1.00 90.31 96 GLU A CA 1
ATOM 733 C C . GLU A 1 96 ? -46.853 -3.193 65.043 1.00 90.31 96 GLU A C 1
ATOM 735 O O . GLU A 1 96 ? -46.361 -3.035 63.926 1.00 90.31 96 GLU A O 1
ATOM 740 N N . ALA A 1 97 ? -46.308 -4.017 65.944 1.00 87.62 97 ALA A N 1
ATOM 741 C CA . ALA A 1 97 ? -45.077 -4.764 65.699 1.00 87.62 97 ALA A CA 1
ATOM 742 C C . ALA A 1 97 ? -45.199 -5.715 64.493 1.00 87.62 97 ALA A C 1
ATOM 744 O O . ALA A 1 97 ? -44.275 -5.824 63.687 1.00 87.62 97 ALA A O 1
ATOM 745 N N . ALA A 1 98 ? -46.344 -6.385 64.325 1.00 92.62 98 ALA A N 1
ATOM 746 C CA . ALA A 1 98 ? -46.608 -7.235 63.165 1.00 92.62 98 ALA A CA 1
ATOM 747 C C . ALA A 1 98 ? -46.680 -6.431 61.857 1.00 92.62 98 ALA A C 1
ATOM 749 O O . ALA A 1 98 ? -46.120 -6.853 60.842 1.00 92.62 98 ALA A O 1
ATOM 750 N N . THR A 1 99 ? -47.308 -5.254 61.894 1.00 94.62 99 THR A N 1
ATOM 751 C CA . THR A 1 99 ? -47.375 -4.333 60.751 1.00 94.62 99 THR A CA 1
ATOM 752 C C . THR A 1 99 ? -45.977 -3.840 60.374 1.00 94.62 99 THR A C 1
ATOM 754 O O . THR A 1 99 ? -45.602 -3.890 59.203 1.00 94.62 99 THR A O 1
ATOM 757 N N . MET A 1 100 ? -45.166 -3.456 61.366 1.00 95.31 100 MET A N 1
ATOM 758 C CA . MET A 1 100 ? -43.781 -3.029 61.162 1.00 95.31 100 MET A CA 1
ATOM 759 C C . MET A 1 100 ? -42.931 -4.128 60.514 1.00 95.31 100 MET A C 1
ATOM 761 O O . MET A 1 100 ? -42.222 -3.865 59.544 1.00 95.31 100 MET A O 1
ATOM 765 N N . ARG A 1 101 ? -43.052 -5.376 60.993 1.00 94.69 101 ARG A N 1
ATOM 766 C CA . ARG A 1 101 ? -42.372 -6.538 60.396 1.00 94.69 101 ARG A CA 1
ATOM 767 C C . ARG A 1 101 ? -42.771 -6.743 58.935 1.00 94.69 101 ARG A C 1
ATOM 769 O O . ARG A 1 101 ? -41.895 -6.939 58.101 1.00 94.69 101 ARG A O 1
ATOM 776 N N . CYS A 1 102 ? -44.062 -6.651 58.603 1.00 93.75 102 CYS A N 1
ATOM 777 C CA . CYS A 1 102 ? -44.524 -6.787 57.216 1.00 93.75 102 CYS A CA 1
ATOM 778 C C . CYS A 1 102 ? -43.926 -5.711 56.299 1.00 93.75 102 CYS A C 1
ATOM 780 O O . CYS A 1 102 ? -43.471 -6.026 55.197 1.00 93.75 102 CYS A O 1
ATOM 782 N N . ILE A 1 103 ? -43.883 -4.456 56.758 1.00 95.56 103 ILE A N 1
ATOM 783 C CA . ILE A 1 103 ? -43.268 -3.349 56.011 1.00 95.56 103 ILE A CA 1
ATOM 784 C C . ILE A 1 103 ? -41.770 -3.607 55.817 1.00 95.56 103 ILE A C 1
ATOM 786 O O . ILE A 1 103 ? -41.282 -3.523 54.690 1.00 95.56 103 ILE A O 1
ATOM 790 N N . MET A 1 104 ? -41.054 -3.983 56.883 1.00 96.50 104 MET A N 1
ATOM 791 C CA . MET A 1 104 ? -39.632 -4.328 56.805 1.00 96.50 104 MET A CA 1
ATOM 792 C C . MET A 1 104 ? -39.375 -5.444 55.793 1.00 96.50 104 MET A C 1
ATOM 794 O O . MET A 1 104 ? -38.561 -5.254 54.896 1.00 96.50 104 MET A O 1
ATOM 798 N N . TYR A 1 105 ? -40.084 -6.574 55.872 1.00 96.50 105 TYR A N 1
ATOM 799 C CA . TYR A 1 105 ? -39.881 -7.688 54.939 1.00 96.50 105 TYR A CA 1
ATOM 800 C C . TYR A 1 105 ? -40.203 -7.316 53.492 1.00 96.50 105 TYR A C 1
ATOM 802 O O . TYR A 1 105 ? -39.492 -7.728 52.579 1.00 96.50 105 TYR A O 1
ATOM 810 N N . THR A 1 106 ? -41.232 -6.496 53.271 1.00 96.56 106 THR A N 1
ATOM 811 C CA . THR A 1 106 ? -41.568 -6.006 51.927 1.00 96.56 106 THR A CA 1
ATOM 812 C C . THR A 1 106 ? -40.454 -5.121 51.367 1.00 96.56 106 THR A C 1
ATOM 814 O O . THR A 1 106 ? -40.095 -5.246 50.197 1.00 96.56 106 THR A O 1
ATOM 817 N N . ASN A 1 107 ? -39.874 -4.251 52.196 1.00 95.81 107 ASN A N 1
ATOM 818 C CA . ASN A 1 107 ? -38.758 -3.399 51.795 1.00 95.81 107 ASN A CA 1
ATOM 819 C C . ASN A 1 107 ? -37.477 -4.207 51.559 1.00 95.81 107 ASN A C 1
ATOM 821 O O . ASN A 1 107 ? -36.809 -3.979 50.555 1.00 95.81 107 ASN A O 1
ATOM 825 N N . TYR A 1 108 ? -37.169 -5.185 52.417 1.00 97.00 108 TYR A N 1
ATOM 826 C CA . TYR A 1 108 ? -36.034 -6.088 52.207 1.00 97.00 108 TYR A CA 1
ATOM 827 C C . TYR A 1 108 ? -36.163 -6.875 50.913 1.00 97.00 108 TYR A C 1
ATOM 829 O O . TYR A 1 108 ? -35.200 -6.964 50.164 1.00 97.00 108 TYR A O 1
ATOM 837 N N . ARG A 1 109 ? -37.358 -7.388 50.605 1.00 97.44 109 ARG A N 1
ATOM 838 C CA . ARG A 1 109 ? -37.588 -8.100 49.349 1.00 97.44 109 ARG A CA 1
ATOM 839 C C . ARG A 1 109 ? -37.332 -7.209 48.136 1.00 97.44 109 ARG A C 1
ATOM 841 O O . ARG A 1 109 ? -36.616 -7.614 47.235 1.00 97.44 109 ARG A O 1
ATOM 848 N N . LYS A 1 110 ? -37.837 -5.970 48.150 1.00 97.38 110 LYS A N 1
ATOM 849 C CA . LYS A 1 110 ? -37.562 -4.997 47.081 1.00 97.38 110 LYS A CA 1
ATOM 850 C C . LYS A 1 110 ? -36.071 -4.684 46.945 1.00 97.38 110 LYS A C 1
ATOM 852 O O . LYS A 1 110 ? -35.598 -4.527 45.827 1.00 97.38 110 LYS A O 1
ATOM 857 N N . LEU A 1 111 ? -35.351 -4.555 48.062 1.00 97.00 111 LEU A N 1
ATOM 858 C CA . LEU A 1 111 ? -33.904 -4.325 48.056 1.00 97.00 111 LEU A CA 1
ATOM 859 C C . LEU A 1 111 ? -33.152 -5.503 47.433 1.00 97.00 111 LEU A C 1
ATOM 861 O O . LEU A 1 111 ? -32.320 -5.267 46.565 1.00 97.00 111 LEU A O 1
ATOM 865 N N . LEU A 1 112 ? -33.503 -6.737 47.801 1.00 97.25 112 LEU A N 1
ATOM 866 C CA . LEU A 1 112 ? -32.923 -7.949 47.214 1.00 97.25 112 LEU A CA 1
ATOM 867 C C . LEU A 1 112 ? -33.208 -8.046 45.707 1.00 97.25 112 LEU A C 1
ATOM 869 O O . LEU A 1 112 ? -32.291 -8.279 44.928 1.00 97.25 112 LEU A O 1
ATOM 873 N N . ASP A 1 113 ? -34.443 -7.771 45.275 1.00 97.19 113 ASP A N 1
ATOM 874 C CA . ASP A 1 113 ? -34.800 -7.773 43.848 1.00 97.19 113 ASP A CA 1
ATOM 875 C C . ASP A 1 113 ? -34.025 -6.698 43.054 1.00 97.19 113 ASP A C 1
ATOM 877 O O . ASP A 1 113 ? -33.758 -6.856 41.862 1.00 97.19 113 ASP A O 1
ATOM 881 N N . MET A 1 114 ? -33.701 -5.560 43.681 1.00 97.44 114 MET A N 1
ATOM 882 C CA . MET A 1 114 ? -32.871 -4.518 43.066 1.00 97.44 114 MET A CA 1
ATOM 883 C C . MET A 1 114 ? -31.397 -4.926 43.017 1.00 97.44 114 MET A C 1
ATOM 885 O O . MET A 1 114 ? -30.750 -4.689 42.001 1.00 97.44 114 MET A O 1
ATOM 889 N N . GLU A 1 115 ? -30.879 -5.544 44.077 1.00 97.62 115 GLU A N 1
ATOM 890 C CA . GLU A 1 115 ? -29.510 -6.062 44.139 1.00 97.62 115 GLU A CA 1
ATOM 891 C C . GLU A 1 115 ? -29.260 -7.099 43.038 1.00 97.62 115 GLU A C 1
ATOM 893 O O . GLU A 1 115 ? -28.299 -6.972 42.281 1.00 97.62 115 GLU A O 1
ATOM 898 N N . GLU A 1 116 ? -30.175 -8.056 42.865 1.00 97.75 116 GLU A N 1
ATOM 899 C CA . GLU A 1 116 ? -30.081 -9.077 41.817 1.00 97.75 116 GLU A CA 1
ATOM 900 C C . GLU A 1 116 ? -30.074 -8.459 40.408 1.00 97.75 116 GLU A C 1
ATOM 902 O O . GLU A 1 116 ? -29.265 -8.837 39.559 1.00 97.75 116 GLU A O 1
ATOM 907 N N . LYS A 1 117 ? -30.915 -7.443 40.164 1.00 98.00 117 LYS A N 1
ATOM 908 C CA . LYS A 1 117 ? -30.928 -6.712 38.885 1.00 98.00 117 LYS A CA 1
ATOM 909 C C . LYS A 1 117 ? -29.620 -5.976 38.623 1.00 98.00 117 LYS A C 1
ATOM 911 O O . LYS A 1 117 ? -29.114 -6.029 37.507 1.00 98.00 117 LYS A O 1
ATOM 916 N N . VAL A 1 118 ? -29.072 -5.304 39.636 1.00 97.75 118 VAL A N 1
ATOM 917 C CA . VAL A 1 118 ? -27.793 -4.593 39.510 1.00 97.75 118 VAL A CA 1
ATOM 918 C C . VAL A 1 118 ? -26.660 -5.576 39.222 1.00 97.75 118 VAL A C 1
ATOM 920 O O . VAL A 1 118 ? -25.848 -5.306 38.341 1.00 97.75 118 VAL A O 1
ATOM 923 N N . LEU A 1 119 ? -26.624 -6.727 39.899 1.00 97.75 119 LEU A N 1
ATOM 924 C CA . LEU A 1 119 ? -25.629 -7.772 39.643 1.00 97.75 119 LEU A CA 1
ATOM 925 C C . LEU A 1 119 ? -25.724 -8.316 38.213 1.00 97.75 119 LEU A C 1
ATOM 927 O O . LEU A 1 119 ? -24.708 -8.412 37.525 1.00 97.75 119 LEU A O 1
ATOM 931 N N . HIS A 1 120 ? -26.936 -8.603 37.737 1.00 97.88 120 HIS A N 1
ATOM 932 C CA . HIS A 1 120 ? -27.158 -9.049 36.363 1.00 97.88 120 HIS A CA 1
ATOM 933 C C . HIS A 1 120 ? -26.703 -7.999 35.333 1.00 97.88 120 HIS A C 1
ATOM 935 O O . HIS A 1 120 ? -26.053 -8.326 34.335 1.00 97.88 120 HIS A O 1
ATOM 941 N N . ASP A 1 121 ? -27.024 -6.725 35.563 1.00 97.38 121 ASP A N 1
ATOM 942 C CA . ASP A 1 121 ? -26.607 -5.646 34.669 1.00 97.38 121 ASP A CA 1
ATOM 943 C C . ASP A 1 121 ? -25.083 -5.465 34.675 1.00 97.38 121 ASP A C 1
ATOM 945 O O . ASP A 1 121 ? -24.496 -5.292 33.605 1.00 97.38 121 ASP A O 1
ATOM 949 N N . LEU A 1 122 ? -24.427 -5.573 35.836 1.00 97.25 122 LEU A N 1
ATOM 950 C CA . LEU A 1 122 ? -22.966 -5.542 35.949 1.00 97.25 122 LEU A CA 1
ATOM 951 C C . LEU A 1 122 ? -22.311 -6.674 35.153 1.00 97.25 122 LEU A C 1
ATOM 953 O O . LEU A 1 122 ? -21.423 -6.399 34.348 1.00 97.25 122 LEU A O 1
ATOM 957 N N . GLU A 1 123 ? -22.792 -7.912 35.283 1.00 97.88 123 GLU A N 1
ATOM 958 C CA . GLU A 1 123 ? -22.263 -9.050 34.518 1.00 97.88 123 GLU A CA 1
ATOM 959 C C . GLU A 1 123 ? -22.405 -8.821 33.002 1.00 97.88 123 GLU A C 1
ATOM 961 O O . GLU A 1 123 ? -21.505 -9.112 32.205 1.00 97.88 123 GLU A O 1
ATOM 966 N N . LYS A 1 124 ? -23.531 -8.240 32.576 1.00 97.56 124 LYS A N 1
ATOM 967 C CA . LYS A 1 124 ? -23.753 -7.878 31.174 1.00 97.56 124 LYS A CA 1
ATOM 968 C C . LYS A 1 124 ? -22.812 -6.764 30.710 1.00 97.56 124 LYS A C 1
ATOM 970 O O . LYS A 1 124 ? -22.315 -6.823 29.581 1.00 97.56 124 LYS A O 1
ATOM 975 N N . PHE A 1 125 ? -22.563 -5.754 31.544 1.00 96.50 125 PHE A N 1
ATOM 976 C CA . PHE A 1 125 ? -21.608 -4.689 31.236 1.00 96.50 125 PHE A CA 1
ATOM 977 C C . PHE A 1 125 ? -20.179 -5.221 31.133 1.00 96.50 125 PHE A C 1
ATOM 979 O O . PHE A 1 125 ? -19.478 -4.835 30.198 1.00 96.50 125 PHE A O 1
ATOM 986 N N . GLU A 1 126 ? -19.771 -6.140 32.009 1.00 97.31 126 GLU A N 1
ATOM 987 C CA . GLU A 1 126 ? -18.459 -6.792 31.957 1.00 97.31 126 GLU A CA 1
ATOM 988 C C . GLU A 1 126 ? -18.272 -7.590 30.664 1.00 97.31 126 GLU A C 1
ATOM 990 O O . GLU A 1 126 ? -17.270 -7.405 29.970 1.00 97.31 126 GLU A O 1
ATOM 995 N N . LYS A 1 127 ? -19.264 -8.400 30.268 1.00 97.00 127 LYS A N 1
ATOM 996 C CA . LYS A 1 127 ? -19.232 -9.130 28.987 1.00 97.00 127 LYS A CA 1
ATOM 997 C C . LYS A 1 127 ? -19.134 -8.175 27.797 1.00 97.00 127 LYS A C 1
ATOM 999 O O . LYS A 1 127 ? -18.272 -8.343 26.938 1.00 97.00 127 LYS A O 1
ATOM 1004 N N . CYS A 1 128 ? -19.954 -7.122 27.783 1.00 95.75 128 CYS A N 1
ATOM 1005 C CA . CYS A 1 128 ? -19.934 -6.112 26.722 1.00 95.75 128 CYS A CA 1
ATOM 1006 C C . CYS A 1 128 ? -18.594 -5.356 26.650 1.00 95.75 128 CYS A C 1
ATOM 1008 O O . CYS A 1 128 ? -18.136 -4.991 25.565 1.00 95.75 128 CYS A O 1
ATOM 1010 N N . ALA A 1 129 ? -17.964 -5.088 27.796 1.00 96.00 129 ALA A N 1
ATOM 1011 C CA . ALA A 1 129 ? -16.652 -4.456 27.860 1.00 96.00 129 ALA A CA 1
ATOM 1012 C C . ALA A 1 129 ? -15.552 -5.394 27.339 1.00 96.00 129 ALA A C 1
ATOM 1014 O O . ALA A 1 129 ? -14.741 -4.972 26.515 1.00 96.00 129 ALA A O 1
ATOM 1015 N N . ALA A 1 130 ? -15.574 -6.667 27.743 1.00 96.31 130 ALA A N 1
ATOM 1016 C CA . ALA A 1 130 ? -14.618 -7.675 27.295 1.00 96.31 130 ALA A CA 1
ATOM 1017 C C . ALA A 1 130 ? -14.679 -7.906 25.775 1.00 96.31 130 ALA A C 1
ATOM 1019 O O . ALA A 1 130 ? -13.635 -7.957 25.125 1.00 96.31 130 ALA A O 1
ATOM 1020 N N . GLU A 1 131 ? -15.881 -7.976 25.194 1.00 96.56 131 GLU A N 1
ATOM 1021 C CA . GLU A 1 131 ? -16.078 -8.079 23.740 1.00 96.56 131 GLU A CA 1
ATOM 1022 C C . GLU A 1 131 ? -15.495 -6.867 23.004 1.00 96.56 131 GLU A C 1
ATOM 1024 O O . GLU A 1 131 ? -14.698 -7.018 22.078 1.00 96.56 131 GLU A O 1
ATOM 1029 N N . LYS A 1 132 ? -15.814 -5.650 23.464 1.00 95.94 132 LYS A N 1
ATOM 1030 C CA . LYS A 1 132 ? -15.277 -4.418 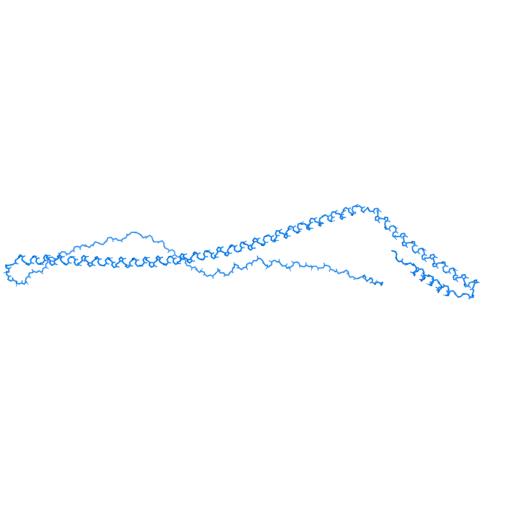22.866 1.00 95.94 132 LYS A CA 1
ATOM 1031 C C . LYS A 1 132 ? -13.757 -4.350 22.945 1.00 95.94 132 LYS A C 1
ATOM 1033 O O . LYS A 1 132 ? -13.122 -3.866 22.011 1.00 95.94 132 LYS A O 1
ATOM 1038 N N . ASP A 1 133 ? -13.166 -4.785 24.049 1.00 96.69 133 ASP A N 1
ATOM 1039 C CA . ASP A 1 133 ? -11.715 -4.773 24.207 1.00 96.69 133 ASP A CA 1
ATOM 1040 C C . ASP A 1 133 ? -11.034 -5.861 23.374 1.00 96.69 133 ASP A C 1
ATOM 1042 O O . ASP A 1 133 ? -9.956 -5.619 22.828 1.00 96.69 133 ASP A O 1
ATOM 1046 N N . HIS A 1 134 ? -11.667 -7.022 23.203 1.00 95.38 134 HIS A N 1
ATOM 1047 C CA . HIS A 1 134 ? -11.220 -8.036 22.251 1.00 95.38 134 HIS A CA 1
ATOM 1048 C C . HIS A 1 134 ? -11.238 -7.498 20.811 1.00 95.38 134 HIS A C 1
ATOM 1050 O O . HIS A 1 134 ? -10.231 -7.591 20.106 1.00 95.38 134 HIS A O 1
ATOM 1056 N N . ASP A 1 135 ? -12.332 -6.859 20.395 1.00 95.56 135 ASP A N 1
ATOM 1057 C CA . ASP A 1 135 ? -12.460 -6.282 19.054 1.00 95.56 135 ASP A CA 1
ATOM 1058 C C . ASP A 1 135 ? -11.432 -5.174 18.806 1.00 95.56 135 ASP A C 1
ATOM 1060 O O . ASP A 1 135 ? -10.781 -5.155 17.761 1.00 95.56 135 ASP A O 1
ATOM 1064 N N . LYS A 1 136 ? -11.205 -4.288 19.784 1.00 95.62 136 LYS A N 1
ATOM 1065 C CA . LYS A 1 136 ? -10.138 -3.276 19.703 1.00 95.62 136 LYS A CA 1
ATOM 1066 C C . LYS A 1 136 ? -8.753 -3.905 19.598 1.00 95.62 136 LYS A C 1
ATOM 1068 O O . LYS A 1 136 ? -7.933 -3.440 18.817 1.00 95.62 136 LYS A O 1
ATOM 1073 N N . LYS A 1 137 ? -8.458 -4.953 20.373 1.00 96.94 137 LYS A N 1
ATOM 1074 C CA . LYS A 1 137 ? -7.164 -5.650 20.278 1.00 96.94 137 LYS A CA 1
ATOM 1075 C C . LYS A 1 137 ? -6.964 -6.253 18.891 1.00 96.94 137 LYS A C 1
ATOM 1077 O O . LYS A 1 137 ? -5.868 -6.159 18.344 1.00 96.94 137 LYS A O 1
ATOM 1082 N N . LYS A 1 138 ? -8.021 -6.821 18.307 1.00 96.81 138 LYS A N 1
ATOM 1083 C CA . LYS A 1 138 ? -7.991 -7.366 16.950 1.00 96.81 138 LYS A CA 1
ATOM 1084 C C . LYS A 1 138 ? -7.726 -6.278 15.906 1.00 96.81 138 LYS A C 1
ATOM 1086 O O . LYS A 1 138 ? -6.824 -6.443 15.092 1.00 96.81 138 LYS A O 1
ATOM 1091 N N . THR A 1 139 ? -8.436 -5.151 15.963 1.00 96.38 139 THR A N 1
ATOM 1092 C CA . THR A 1 139 ? -8.220 -4.046 15.012 1.00 96.38 139 THR A CA 1
ATOM 1093 C C . THR A 1 139 ? -6.837 -3.416 15.161 1.00 96.38 139 THR A C 1
ATOM 1095 O O . THR A 1 139 ? -6.197 -3.113 14.159 1.00 96.38 139 THR A O 1
ATOM 1098 N N . VAL A 1 140 ? -6.322 -3.283 16.388 1.00 96.94 140 VAL A N 1
ATOM 1099 C CA . VAL A 1 140 ? -4.942 -2.832 16.632 1.00 96.94 140 VAL A CA 1
ATOM 1100 C C . VAL A 1 140 ? -3.931 -3.788 15.993 1.00 96.94 140 VAL A C 1
ATOM 1102 O O . VAL A 1 140 ? -3.005 -3.329 15.327 1.00 96.94 140 VAL A O 1
ATOM 1105 N N . ALA A 1 141 ? -4.116 -5.103 16.131 1.00 96.00 141 ALA A N 1
ATOM 1106 C CA . ALA A 1 141 ? -3.234 -6.089 15.506 1.00 96.00 141 ALA A CA 1
ATOM 1107 C C . ALA A 1 141 ? -3.289 -6.037 13.966 1.00 96.00 141 ALA A C 1
ATOM 1109 O O . ALA A 1 141 ? -2.254 -6.128 13.304 1.00 96.00 141 ALA A O 1
ATOM 1110 N N . GLU A 1 142 ? -4.477 -5.847 13.388 1.00 96.62 142 GLU A N 1
ATOM 1111 C CA . GLU A 1 142 ? -4.658 -5.682 11.941 1.00 96.62 142 GLU A CA 1
ATOM 1112 C C . GLU A 1 142 ? -3.952 -4.421 11.422 1.00 96.62 142 GLU A C 1
ATOM 1114 O O . GLU A 1 142 ? -3.199 -4.492 10.448 1.00 96.62 142 GLU A O 1
ATOM 1119 N N . VAL A 1 143 ? -4.128 -3.282 12.101 1.00 96.94 143 VAL A N 1
ATOM 1120 C CA . VAL A 1 143 ? -3.457 -2.019 11.754 1.00 96.94 143 VAL A CA 1
ATOM 1121 C C . VAL A 1 143 ? -1.939 -2.150 11.877 1.00 96.94 143 VAL A C 1
ATOM 1123 O O . VAL A 1 143 ? -1.225 -1.706 10.980 1.00 96.94 143 VAL A O 1
ATOM 1126 N N . GLN A 1 144 ? -1.435 -2.807 12.925 1.00 96.94 144 GLN A N 1
ATOM 1127 C CA . GLN A 1 144 ? -0.000 -3.045 13.088 1.00 96.94 144 GLN A CA 1
ATOM 1128 C C . GLN A 1 144 ? 0.561 -3.902 11.945 1.00 96.94 144 GLN A C 1
ATOM 1130 O O . GLN A 1 144 ? 1.586 -3.557 11.363 1.00 96.94 144 GLN A O 1
ATOM 1135 N N . SER A 1 145 ? -0.146 -4.964 11.546 1.00 96.06 145 SER A N 1
ATOM 1136 C CA . SER A 1 145 ? 0.259 -5.793 10.405 1.00 96.06 145 SER A CA 1
ATOM 1137 C C . SER A 1 145 ? 0.306 -5.001 9.093 1.00 96.06 145 SER A C 1
ATOM 1139 O O . SER A 1 145 ? 1.212 -5.196 8.277 1.00 96.06 145 SER A O 1
ATOM 1141 N N . LEU A 1 146 ? -0.655 -4.098 8.871 1.00 96.25 146 LEU A N 1
ATOM 1142 C CA . LEU A 1 146 ? -0.653 -3.212 7.705 1.00 96.25 146 LEU A CA 1
ATOM 1143 C C . LEU A 1 146 ? 0.507 -2.211 7.752 1.00 96.25 146 LEU A C 1
ATOM 1145 O O . LEU A 1 146 ? 1.145 -1.989 6.722 1.00 96.25 146 LEU A O 1
ATOM 1149 N N . LEU A 1 147 ? 0.816 -1.659 8.927 1.00 96.50 147 LEU A N 1
ATOM 1150 C CA . LEU A 1 147 ? 1.952 -0.759 9.127 1.00 96.50 147 LEU A CA 1
ATOM 1151 C C . LEU A 1 147 ? 3.285 -1.462 8.843 1.00 96.50 147 LEU A C 1
ATOM 1153 O O . LEU A 1 147 ? 4.131 -0.904 8.143 1.00 96.50 147 LEU A O 1
ATOM 1157 N N . ASP A 1 148 ? 3.459 -2.699 9.307 1.00 96.31 148 ASP A N 1
ATOM 1158 C CA . ASP A 1 148 ? 4.672 -3.482 9.055 1.00 96.31 148 ASP A CA 1
ATOM 1159 C C . ASP A 1 148 ? 4.850 -3.745 7.550 1.00 96.31 148 ASP A C 1
ATOM 1161 O O . ASP A 1 148 ? 5.928 -3.522 6.991 1.00 96.31 148 ASP A O 1
ATOM 1165 N N . LYS A 1 149 ? 3.769 -4.133 6.856 1.00 95.12 149 LYS A N 1
ATOM 1166 C CA . LYS A 1 149 ? 3.771 -4.324 5.395 1.00 95.12 149 LYS A CA 1
ATOM 1167 C C . LYS A 1 149 ? 4.101 -3.035 4.647 1.00 95.12 149 LYS A C 1
ATOM 1169 O O . LYS A 1 149 ? 4.921 -3.059 3.729 1.00 95.12 149 LYS A O 1
ATOM 1174 N N . ALA A 1 150 ? 3.491 -1.917 5.039 1.00 93.75 150 ALA A N 1
ATOM 1175 C CA . ALA A 1 150 ? 3.759 -0.611 4.446 1.00 93.75 150 ALA A CA 1
ATOM 1176 C C . ALA A 1 150 ? 5.217 -0.183 4.664 1.00 93.75 150 ALA A C 1
ATOM 1178 O O . ALA A 1 150 ? 5.863 0.286 3.731 1.00 93.75 150 ALA A O 1
ATOM 1179 N N . THR A 1 151 ? 5.769 -0.423 5.854 1.00 95.81 151 THR A N 1
ATOM 1180 C CA . THR A 1 151 ? 7.159 -0.088 6.192 1.00 95.81 151 THR A CA 1
ATOM 1181 C C . THR A 1 151 ? 8.154 -0.893 5.357 1.00 95.81 151 THR A C 1
ATOM 1183 O O . THR A 1 151 ? 9.115 -0.334 4.828 1.00 95.81 151 THR A O 1
ATOM 1186 N N . VAL A 1 152 ? 7.923 -2.199 5.187 1.00 94.38 152 VAL A N 1
ATOM 1187 C CA . VAL A 1 152 ? 8.749 -3.041 4.304 1.00 94.38 152 VAL A CA 1
ATOM 1188 C C . VAL A 1 152 ? 8.632 -2.581 2.848 1.00 94.38 152 VAL A C 1
ATOM 1190 O O . VAL A 1 152 ? 9.645 -2.468 2.156 1.00 94.38 152 VAL A O 1
ATOM 1193 N N . GLY A 1 153 ? 7.416 -2.265 2.393 1.00 93.94 153 GLY A N 1
ATOM 1194 C CA . GLY A 1 153 ? 7.171 -1.728 1.055 1.00 93.94 153 GLY A CA 1
ATOM 1195 C C . GLY A 1 153 ? 7.890 -0.400 0.801 1.00 93.94 153 GLY A C 1
ATOM 1196 O O . GLY A 1 153 ? 8.497 -0.238 -0.256 1.00 93.94 153 GLY A O 1
ATOM 1197 N N . SER A 1 154 ? 7.880 0.514 1.776 1.00 94.38 154 SER A N 1
ATOM 1198 C CA . SER A 1 154 ? 8.593 1.797 1.707 1.00 94.38 154 SER A CA 1
ATOM 1199 C C . SER A 1 154 ? 10.094 1.584 1.563 1.00 94.38 154 SER A C 1
ATOM 1201 O O . SER A 1 154 ? 10.679 2.060 0.600 1.00 94.38 154 SER A O 1
ATOM 1203 N N . LYS A 1 155 ? 10.699 0.766 2.436 1.00 94.50 155 LYS A N 1
ATOM 1204 C CA . LYS A 1 155 ? 12.140 0.470 2.380 1.00 94.50 155 LYS A CA 1
ATOM 1205 C C . LYS A 1 155 ? 12.567 -0.127 1.039 1.00 94.50 155 LYS A C 1
ATOM 1207 O O . LYS A 1 155 ? 13.644 0.186 0.542 1.00 94.50 155 LYS A O 1
ATOM 1212 N N . LYS A 1 156 ? 11.724 -0.978 0.439 1.00 94.62 156 LYS A N 1
ATOM 1213 C CA . LYS A 1 156 ? 11.982 -1.530 -0.897 1.00 94.62 156 LYS A CA 1
ATOM 1214 C C . LYS A 1 156 ? 12.001 -0.427 -1.960 1.00 94.62 156 LYS A C 1
ATOM 1216 O O . LYS A 1 156 ? 12.929 -0.390 -2.762 1.00 94.62 156 LYS A O 1
ATOM 1221 N N . LYS A 1 157 ? 11.024 0.484 -1.942 1.00 94.44 157 LYS A N 1
ATOM 1222 C CA . LYS A 1 157 ? 10.993 1.627 -2.866 1.00 94.44 157 LYS A CA 1
ATOM 1223 C C . LYS A 1 157 ? 12.181 2.566 -2.657 1.00 94.44 157 LYS A C 1
ATOM 1225 O O . LYS A 1 157 ? 12.782 2.976 -3.637 1.00 94.44 157 LYS A O 1
ATOM 1230 N N . ASP A 1 158 ? 12.572 2.830 -1.412 1.00 95.25 158 ASP A N 1
ATOM 1231 C CA . ASP A 1 158 ? 13.748 3.655 -1.108 1.00 95.25 158 ASP A CA 1
ATOM 1232 C C . ASP A 1 158 ? 15.030 3.041 -1.696 1.00 95.25 158 ASP A C 1
ATOM 1234 O O . ASP A 1 158 ? 15.852 3.751 -2.273 1.00 95.25 158 ASP A O 1
ATOM 1238 N N . SER A 1 159 ? 15.180 1.710 -1.625 1.00 93.50 159 SER A N 1
ATOM 1239 C CA . SER A 1 159 ? 16.321 1.014 -2.239 1.00 93.50 159 SER A CA 1
ATOM 1240 C C . SER A 1 159 ? 16.312 1.053 -3.772 1.00 93.50 159 SER A C 1
ATOM 1242 O O . SER A 1 159 ? 17.367 1.174 -4.388 1.00 93.50 159 SER A O 1
ATOM 1244 N N . GLU A 1 160 ? 15.133 0.992 -4.394 1.00 95.81 160 GLU A N 1
ATOM 1245 C CA . GLU A 1 160 ? 14.974 1.104 -5.848 1.00 95.81 160 GLU A CA 1
ATOM 1246 C C . GLU A 1 160 ? 15.281 2.527 -6.329 1.00 95.81 160 GLU A C 1
ATOM 1248 O O . GLU A 1 160 ? 16.005 2.709 -7.305 1.00 95.81 160 GLU A O 1
ATOM 1253 N N . ILE A 1 161 ? 14.813 3.538 -5.592 1.00 96.25 161 ILE A N 1
ATOM 1254 C CA . ILE A 1 161 ? 15.131 4.947 -5.841 1.00 96.25 161 ILE A CA 1
ATOM 1255 C C . ILE A 1 161 ? 16.642 5.181 -5.738 1.00 96.25 161 ILE A C 1
ATOM 1257 O O . ILE A 1 161 ? 17.215 5.810 -6.625 1.00 96.25 161 ILE A O 1
ATOM 1261 N N . ALA A 1 162 ? 17.302 4.647 -4.706 1.00 95.56 162 ALA A N 1
ATOM 1262 C CA . ALA A 1 162 ? 18.753 4.762 -4.557 1.00 95.56 162 ALA A CA 1
ATOM 1263 C C . ALA A 1 162 ? 19.507 4.135 -5.744 1.00 95.56 162 ALA A C 1
ATOM 1265 O O . ALA A 1 162 ? 20.391 4.772 -6.311 1.00 95.56 162 ALA A O 1
ATOM 1266 N N . HIS A 1 163 ? 19.106 2.936 -6.179 1.00 94.94 163 HIS A N 1
ATOM 1267 C CA . HIS A 1 163 ? 19.693 2.283 -7.352 1.00 94.94 163 HIS A CA 1
ATOM 1268 C C . HIS A 1 163 ? 19.506 3.106 -8.637 1.00 94.94 163 HIS A C 1
ATOM 1270 O O . HIS A 1 163 ? 20.445 3.265 -9.415 1.00 94.94 163 HIS A O 1
ATOM 1276 N N . LEU A 1 164 ? 18.306 3.646 -8.872 1.00 95.94 164 LEU A N 1
ATOM 1277 C CA . LEU A 1 164 ? 18.033 4.482 -10.045 1.00 95.94 164 LEU A CA 1
ATOM 1278 C C . LEU A 1 164 ? 18.842 5.784 -10.025 1.00 95.94 164 LEU A C 1
ATOM 1280 O O . LEU A 1 164 ? 19.314 6.223 -11.072 1.00 95.94 164 LEU A O 1
ATOM 1284 N N . HIS A 1 165 ? 19.039 6.392 -8.853 1.00 95.50 165 HIS A N 1
ATOM 1285 C CA . HIS A 1 165 ? 19.923 7.550 -8.712 1.00 95.50 165 HIS A CA 1
ATOM 1286 C C . HIS A 1 165 ? 21.369 7.211 -9.083 1.00 95.50 165 HIS A C 1
ATOM 1288 O O . HIS A 1 165 ? 21.969 7.941 -9.875 1.00 95.50 165 HIS A O 1
ATOM 1294 N N . ASP A 1 166 ? 21.893 6.085 -8.594 1.00 95.31 166 ASP A N 1
ATOM 1295 C CA . ASP A 1 166 ? 23.237 5.619 -8.947 1.00 95.31 166 ASP A CA 1
ATOM 1296 C C . ASP A 1 166 ? 23.375 5.368 -10.458 1.00 95.31 166 ASP A C 1
ATOM 1298 O O . ASP A 1 166 ? 24.384 5.735 -11.064 1.00 95.31 166 ASP A O 1
ATOM 1302 N N . GLU A 1 167 ? 22.362 4.776 -11.097 1.00 95.12 167 GLU A N 1
ATOM 1303 C CA . GLU A 1 167 ? 22.355 4.535 -12.543 1.00 95.12 167 GLU A CA 1
ATOM 1304 C C . GLU A 1 167 ? 22.333 5.845 -13.346 1.00 95.12 167 GLU A C 1
ATOM 1306 O O . GLU A 1 167 ? 23.113 6.009 -14.289 1.00 95.12 167 GLU A O 1
ATOM 1311 N N . VAL A 1 168 ? 21.503 6.813 -12.945 1.00 94.56 168 VAL A N 1
ATOM 1312 C CA . VAL A 1 168 ? 21.468 8.149 -13.559 1.00 94.56 168 VAL A CA 1
ATOM 1313 C C . VAL A 1 168 ? 22.822 8.843 -13.427 1.00 94.56 168 VAL A C 1
ATOM 1315 O O . VAL A 1 168 ? 23.313 9.411 -14.404 1.00 94.56 168 VAL A O 1
ATOM 1318 N N . ASP A 1 169 ? 23.463 8.772 -12.263 1.00 95.00 169 ASP A N 1
ATOM 1319 C CA . ASP A 1 169 ? 24.776 9.381 -12.052 1.00 95.00 169 ASP A CA 1
ATOM 1320 C C . ASP A 1 169 ? 25.875 8.683 -12.865 1.00 95.00 169 ASP A C 1
ATOM 1322 O O . ASP A 1 169 ? 26.765 9.344 -13.410 1.00 95.00 169 ASP A O 1
ATOM 1326 N N . GLN A 1 170 ? 25.804 7.360 -13.032 1.00 92.06 170 GLN A N 1
ATOM 1327 C CA . GLN A 1 170 ? 26.693 6.636 -13.942 1.00 92.06 170 GLN A CA 1
ATOM 1328 C C . GLN A 1 170 ? 26.480 7.042 -15.403 1.00 92.06 170 GLN A C 1
ATOM 1330 O O . GLN A 1 170 ? 27.457 7.229 -16.131 1.00 92.06 170 GLN A O 1
ATOM 1335 N N . LEU A 1 171 ? 25.230 7.181 -15.848 1.00 90.44 171 LEU A N 1
ATOM 1336 C CA . LEU A 1 171 ? 24.911 7.622 -17.206 1.00 90.44 171 LEU A CA 1
ATOM 1337 C C . LEU A 1 171 ? 25.372 9.05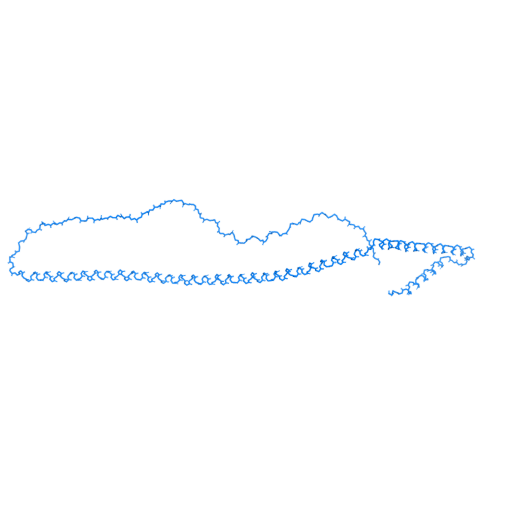9 -17.453 1.00 90.44 171 LEU A C 1
ATOM 1339 O O . LEU A 1 171 ? 25.934 9.331 -18.509 1.00 90.44 171 LEU A O 1
ATOM 1343 N N . ARG A 1 172 ? 25.220 9.953 -16.471 1.00 88.69 172 ARG A N 1
ATOM 1344 C CA . ARG A 1 172 ? 25.746 11.325 -16.537 1.00 88.69 172 ARG A CA 1
ATOM 1345 C C . ARG A 1 172 ? 27.261 11.345 -16.692 1.00 88.69 172 ARG A C 1
ATOM 1347 O O . ARG A 1 172 ? 27.753 12.006 -17.596 1.00 88.69 172 ARG A O 1
ATOM 1354 N N . LYS A 1 173 ? 27.990 10.562 -15.891 1.00 86.81 173 LYS A N 1
ATOM 1355 C CA . LYS A 1 173 ? 29.452 10.431 -16.029 1.00 86.81 173 LYS A CA 1
ATOM 1356 C C . LYS A 1 173 ? 29.851 9.866 -17.389 1.00 86.81 173 LYS A C 1
ATOM 1358 O O . LYS A 1 173 ? 30.799 10.342 -17.997 1.00 86.81 173 LYS A O 1
ATOM 1363 N N . LYS A 1 174 ? 29.131 8.857 -17.892 1.00 84.12 174 LYS A N 1
ATOM 1364 C CA . LYS A 1 174 ? 29.373 8.314 -19.238 1.00 84.12 174 LYS A CA 1
ATOM 1365 C C . LYS A 1 174 ? 29.137 9.366 -20.316 1.00 84.12 174 LYS A C 1
ATOM 1367 O O . LYS A 1 174 ? 29.932 9.439 -21.241 1.00 84.12 174 LYS A O 1
ATOM 1372 N N . LEU A 1 175 ? 28.082 10.168 -20.189 1.00 82.19 175 LEU A N 1
ATOM 1373 C CA . LEU A 1 175 ? 27.789 11.257 -21.116 1.00 82.19 175 LEU A CA 1
ATOM 1374 C C . LEU A 1 175 ? 28.872 12.342 -21.073 1.00 82.19 175 LEU A C 1
ATOM 1376 O O . LEU A 1 175 ? 29.272 12.817 -22.121 1.00 82.19 175 LEU A O 1
ATOM 1380 N N . GLU A 1 176 ? 29.387 12.674 -19.889 1.00 78.50 176 GLU A N 1
ATOM 1381 C CA . GLU A 1 176 ? 30.485 13.635 -19.711 1.00 78.50 176 GLU A CA 1
ATOM 1382 C C . GLU A 1 176 ? 31.811 13.143 -20.318 1.00 78.50 176 GLU A C 1
ATOM 1384 O O . GLU A 1 176 ? 32.592 13.937 -20.831 1.00 78.50 176 GLU A O 1
ATOM 1389 N N . ILE A 1 177 ? 32.063 11.828 -20.303 1.00 75.81 177 ILE A N 1
ATOM 1390 C CA . ILE A 1 177 ? 33.246 11.218 -20.938 1.00 75.81 177 ILE A CA 1
ATOM 1391 C C . ILE A 1 177 ? 33.127 11.207 -22.471 1.00 75.81 177 ILE A C 1
ATOM 1393 O O . ILE A 1 177 ? 34.145 11.174 -23.168 1.00 75.81 177 ILE A O 1
ATOM 1397 N N . VAL A 1 178 ? 31.906 11.209 -23.015 1.00 75.38 178 VAL A N 1
ATOM 1398 C CA . VAL A 1 178 ? 31.697 11.342 -24.459 1.00 75.38 178 VAL A CA 1
ATOM 1399 C C . VAL A 1 178 ? 31.940 12.800 -24.839 1.00 75.38 178 VAL A C 1
ATOM 1401 O O . VAL A 1 178 ? 31.035 13.624 -24.834 1.00 75.38 178 VAL A O 1
ATOM 1404 N N . ASP A 1 179 ? 33.192 13.096 -25.168 1.00 77.06 179 ASP A N 1
ATOM 1405 C CA . ASP A 1 179 ? 33.609 14.408 -25.646 1.00 77.06 179 ASP A CA 1
ATOM 1406 C C . ASP A 1 179 ? 32.912 14.749 -26.978 1.00 77.06 179 ASP A C 1
ATOM 1408 O O . ASP A 1 179 ? 32.796 13.902 -27.877 1.00 77.06 179 ASP A O 1
ATOM 1412 N N . ASP A 1 180 ? 32.486 16.002 -27.129 1.00 76.88 180 ASP A N 1
ATOM 1413 C CA . ASP A 1 180 ? 31.901 16.531 -28.364 1.00 76.88 180 ASP A CA 1
ATOM 1414 C C . ASP A 1 180 ? 32.858 16.329 -29.553 1.00 76.88 180 ASP A C 1
ATOM 1416 O O . ASP A 1 180 ? 32.427 16.081 -30.686 1.00 76.88 180 ASP A O 1
ATOM 1420 N N . GLU A 1 181 ? 34.172 16.333 -29.294 1.00 76.69 181 GLU A N 1
ATOM 1421 C CA . GLU A 1 181 ? 35.191 16.027 -30.295 1.00 76.69 181 GLU A CA 1
ATOM 1422 C C . GLU A 1 181 ? 35.145 14.557 -30.759 1.00 76.69 181 GLU A C 1
ATOM 1424 O O . GLU A 1 181 ? 35.293 14.270 -31.952 1.00 76.69 181 GLU A O 1
ATOM 1429 N N . ALA A 1 182 ? 34.882 13.605 -29.857 1.00 79.38 182 ALA A N 1
ATOM 1430 C CA . ALA A 1 182 ? 34.742 12.193 -30.212 1.00 79.38 182 ALA A CA 1
ATOM 1431 C C . ALA A 1 182 ? 33.486 11.952 -31.067 1.00 79.38 182 ALA A C 1
ATOM 1433 O O . ALA A 1 182 ? 33.538 11.208 -32.053 1.00 79.38 182 ALA A O 1
ATOM 1434 N N . ILE A 1 183 ? 32.381 12.637 -30.750 1.00 82.12 183 ILE A N 1
ATOM 1435 C CA . ILE A 1 183 ? 31.152 12.618 -31.558 1.00 82.12 183 ILE A CA 1
ATOM 1436 C C . ILE A 1 183 ? 31.419 13.200 -32.952 1.00 82.12 183 ILE A C 1
ATOM 1438 O O . ILE A 1 183 ? 31.008 12.615 -33.959 1.00 82.12 183 ILE A O 1
ATOM 1442 N N . ALA A 1 184 ? 32.127 14.330 -33.034 1.00 83.25 184 ALA A N 1
ATOM 1443 C CA . ALA A 1 184 ? 32.476 14.959 -34.305 1.00 83.25 184 ALA A CA 1
ATOM 1444 C C . ALA A 1 184 ? 33.356 14.044 -35.173 1.00 83.25 184 ALA A C 1
ATOM 1446 O O . ALA A 1 184 ? 33.061 13.840 -36.353 1.00 83.25 184 ALA A O 1
ATOM 1447 N N . ARG A 1 185 ? 34.381 13.411 -34.585 1.00 83.06 185 ARG A N 1
ATOM 1448 C CA . ARG A 1 185 ? 35.236 12.432 -35.280 1.00 83.06 185 ARG A CA 1
ATOM 1449 C C . ARG A 1 185 ? 34.437 11.234 -35.792 1.00 83.06 185 ARG A C 1
ATOM 1451 O O . ARG A 1 185 ? 34.675 10.785 -36.912 1.00 83.06 185 ARG A O 1
ATOM 1458 N N . TYR A 1 186 ? 33.470 10.740 -35.017 1.00 86.88 186 TYR A N 1
ATOM 1459 C CA . TYR A 1 186 ? 32.602 9.645 -35.453 1.00 86.88 186 TYR A CA 1
ATOM 1460 C C . TYR A 1 186 ? 31.734 10.036 -36.657 1.00 86.88 186 TYR A C 1
ATOM 1462 O O . TYR A 1 186 ? 31.641 9.268 -37.614 1.00 86.88 186 TYR A O 1
ATOM 1470 N N . LYS A 1 187 ? 31.149 11.242 -36.654 1.00 91.56 187 LYS A N 1
ATOM 1471 C CA . LYS A 1 187 ? 30.375 11.761 -37.795 1.00 91.56 187 LYS A CA 1
ATOM 1472 C C . LYS A 1 187 ? 31.230 11.869 -39.057 1.00 91.56 187 LYS A C 1
ATOM 1474 O O . LYS A 1 187 ? 30.847 11.324 -40.089 1.00 91.56 187 LYS A O 1
ATOM 1479 N N . ILE A 1 188 ? 32.420 12.468 -38.951 1.00 91.19 188 ILE A N 1
ATOM 1480 C CA . ILE A 1 188 ? 33.367 12.583 -40.073 1.00 91.19 188 ILE A CA 1
ATOM 1481 C C . ILE A 1 188 ? 33.748 11.197 -40.604 1.00 91.19 188 ILE A C 1
ATOM 1483 O O . ILE A 1 188 ? 33.793 10.983 -41.813 1.00 91.19 188 ILE A O 1
ATOM 1487 N N . PHE A 1 189 ? 33.999 10.228 -39.721 1.00 91.44 189 PHE A N 1
ATOM 1488 C CA . PHE A 1 189 ? 34.323 8.867 -40.140 1.00 91.44 189 PHE A CA 1
ATOM 1489 C C . PHE A 1 189 ? 33.148 8.176 -40.846 1.00 91.44 189 PHE A C 1
ATOM 1491 O O . PHE A 1 189 ? 33.351 7.487 -41.848 1.00 91.44 189 PHE A O 1
ATOM 1498 N N . ALA A 1 190 ? 31.920 8.365 -40.359 1.00 90.31 190 ALA A N 1
ATOM 1499 C CA . ALA A 1 190 ? 30.720 7.834 -40.999 1.00 90.31 190 ALA A CA 1
ATOM 1500 C C . ALA A 1 190 ? 30.517 8.430 -42.404 1.00 90.31 190 ALA A C 1
ATOM 1502 O O . ALA A 1 190 ? 30.262 7.688 -43.357 1.00 90.31 190 ALA A O 1
ATOM 1503 N N . GLU A 1 191 ? 30.710 9.742 -42.552 1.00 91.88 191 GLU A N 1
ATOM 1504 C CA . GLU A 1 191 ? 30.679 10.436 -43.843 1.00 91.88 191 GLU A CA 1
ATOM 1505 C C . GLU A 1 191 ? 31.796 9.951 -44.774 1.00 91.88 191 GLU A C 1
ATOM 1507 O O . GLU A 1 191 ? 31.535 9.616 -45.928 1.00 91.88 191 GLU A O 1
ATOM 1512 N N . TYR A 1 192 ? 33.028 9.822 -44.272 1.00 90.44 192 TYR A N 1
ATOM 1513 C CA . TYR A 1 192 ? 34.158 9.293 -45.036 1.00 90.44 192 TYR A CA 1
ATOM 1514 C C . TYR A 1 192 ? 33.892 7.870 -45.533 1.00 90.44 192 TYR A C 1
ATOM 1516 O O . TYR A 1 192 ? 34.111 7.577 -46.707 1.00 90.44 192 TYR A O 1
ATOM 1524 N N . LYS A 1 193 ? 33.366 6.991 -44.672 1.00 91.69 193 LYS A N 1
ATOM 1525 C CA . LYS A 1 193 ? 32.988 5.624 -45.045 1.00 91.69 193 LYS A CA 1
ATOM 1526 C C . LYS A 1 193 ? 31.928 5.623 -46.147 1.00 91.69 193 LYS A C 1
ATOM 1528 O O . LYS A 1 193 ? 32.058 4.868 -47.109 1.00 91.69 193 LYS A O 1
ATOM 1533 N N . SER A 1 194 ? 30.904 6.468 -46.025 1.00 91.44 194 SER A N 1
ATOM 1534 C CA . SER A 1 194 ? 29.867 6.623 -47.051 1.00 91.44 194 SER A CA 1
ATOM 1535 C C . SER A 1 194 ? 30.461 7.089 -48.385 1.00 91.44 194 SER A C 1
ATOM 1537 O O . SER A 1 194 ? 30.239 6.461 -49.422 1.00 91.44 194 SER A O 1
ATOM 1539 N N . ASN A 1 195 ? 31.304 8.123 -48.351 1.00 90.81 195 ASN A N 1
ATOM 1540 C CA . ASN A 1 195 ? 31.976 8.661 -49.531 1.00 90.81 195 ASN A CA 1
ATOM 1541 C C . ASN A 1 195 ? 32.887 7.621 -50.191 1.00 90.81 195 ASN A C 1
ATOM 1543 O O . ASN A 1 195 ? 32.867 7.471 -51.409 1.00 90.81 195 ASN A O 1
ATOM 1547 N N . LEU A 1 196 ? 33.644 6.850 -49.408 1.00 89.38 196 LEU A N 1
ATOM 1548 C CA . LEU A 1 196 ? 34.495 5.780 -49.926 1.00 89.38 196 LEU A CA 1
ATOM 1549 C C . LEU A 1 196 ? 33.675 4.701 -50.644 1.00 89.38 196 LEU A C 1
ATOM 1551 O O . LEU A 1 196 ? 34.070 4.236 -51.713 1.00 89.38 196 LEU A O 1
ATOM 1555 N N . HIS A 1 197 ? 32.517 4.325 -50.094 1.00 86.44 197 HIS A N 1
ATOM 1556 C CA . HIS A 1 197 ? 31.603 3.400 -50.763 1.00 86.44 197 HIS A CA 1
ATOM 1557 C C . HIS A 1 197 ? 31.041 3.977 -52.066 1.00 86.44 197 HIS A C 1
ATOM 1559 O O . HIS A 1 197 ? 30.982 3.252 -53.059 1.00 86.44 197 HIS A O 1
ATOM 1565 N N . MET A 1 198 ? 30.677 5.262 -52.084 1.00 91.50 198 MET A N 1
ATOM 1566 C CA . MET A 1 198 ? 30.216 5.955 -53.291 1.00 91.50 198 MET A CA 1
ATOM 1567 C C . MET A 1 198 ? 31.291 5.963 -54.383 1.00 91.50 198 MET A C 1
ATOM 1569 O O . MET A 1 198 ? 31.051 5.447 -55.472 1.00 91.50 198 MET A O 1
ATOM 1573 N N . TYR A 1 199 ? 32.503 6.438 -54.083 1.00 87.81 199 TYR A N 1
ATOM 1574 C CA . TYR A 1 199 ? 33.599 6.470 -55.059 1.00 87.81 199 TYR A CA 1
ATOM 1575 C C . TYR A 1 199 ? 34.034 5.067 -55.503 1.00 87.81 199 TYR A C 1
ATOM 1577 O O . TYR A 1 199 ? 34.347 4.852 -56.675 1.00 87.81 199 TYR A O 1
ATOM 1585 N N . GLY A 1 200 ? 34.017 4.081 -54.603 1.00 90.50 200 GLY A N 1
ATOM 1586 C CA . GLY A 1 200 ? 34.265 2.681 -54.952 1.00 90.50 200 GLY A CA 1
ATOM 1587 C C . GLY A 1 200 ? 33.216 2.126 -55.9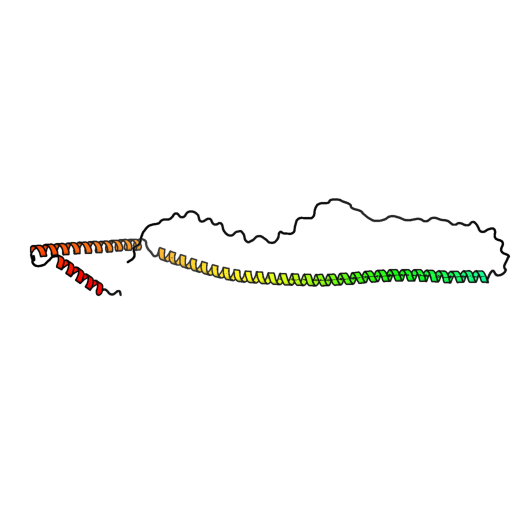21 1.00 90.50 200 GLY A C 1
ATOM 1588 O O . GLY A 1 200 ? 33.556 1.448 -56.889 1.00 90.50 200 GLY A O 1
ATOM 1589 N N . ALA A 1 201 ? 31.939 2.451 -55.711 1.00 88.12 201 ALA A N 1
ATOM 1590 C CA . ALA A 1 201 ? 30.861 2.041 -56.606 1.00 88.12 201 ALA A CA 1
ATOM 1591 C C . ALA A 1 201 ? 30.936 2.748 -57.971 1.00 88.12 201 ALA A C 1
ATOM 1593 O O . ALA A 1 201 ? 30.756 2.106 -59.008 1.00 88.12 201 ALA A O 1
ATOM 1594 N N . GLU A 1 202 ? 31.228 4.050 -57.988 1.00 91.19 202 GLU A N 1
ATOM 1595 C CA . GLU A 1 202 ? 31.360 4.842 -59.215 1.00 91.19 202 GLU A CA 1
ATOM 1596 C C . GLU A 1 202 ? 32.573 4.427 -60.052 1.00 91.19 202 GLU A C 1
ATOM 1598 O O . GLU A 1 202 ? 32.441 4.228 -61.260 1.00 91.19 202 GLU A O 1
ATOM 1603 N N . SER A 1 203 ? 33.732 4.228 -59.420 1.00 87.62 203 SER A N 1
ATOM 1604 C CA . SER A 1 203 ? 34.946 3.761 -60.101 1.00 87.62 203 SER A CA 1
ATOM 1605 C C . SER A 1 203 ? 34.766 2.365 -60.696 1.00 87.62 203 SER A C 1
ATOM 1607 O O . SER A 1 203 ? 35.104 2.151 -61.860 1.00 87.62 203 SER A O 1
ATOM 1609 N N . LEU A 1 204 ? 34.148 1.434 -59.958 1.00 88.62 204 LEU A N 1
ATOM 1610 C CA . LEU A 1 204 ? 33.824 0.107 -60.481 1.00 88.62 204 LEU A CA 1
ATOM 1611 C C . LEU A 1 204 ? 32.860 0.194 -61.672 1.00 88.62 204 LEU A C 1
ATOM 1613 O O . LEU A 1 204 ? 33.058 -0.481 -62.680 1.00 88.62 204 LEU A O 1
ATOM 1617 N N . LYS A 1 205 ? 31.836 1.050 -61.589 1.00 90.12 205 LYS A N 1
ATOM 1618 C CA . LYS A 1 205 ? 30.890 1.274 -62.689 1.00 90.12 205 LYS A CA 1
ATOM 1619 C C . LYS A 1 205 ? 31.589 1.830 -63.934 1.00 90.12 205 LYS A C 1
ATOM 1621 O O . LYS A 1 205 ? 31.291 1.381 -65.040 1.00 90.12 205 LYS A O 1
ATOM 1626 N N . ALA A 1 206 ? 32.510 2.778 -63.765 1.00 91.19 206 ALA A N 1
ATOM 1627 C CA . ALA A 1 206 ? 33.291 3.344 -64.860 1.00 91.19 206 ALA A CA 1
ATOM 1628 C C . ALA A 1 206 ? 34.212 2.298 -65.505 1.00 91.19 206 ALA A C 1
ATOM 1630 O O . ALA A 1 206 ? 34.231 2.183 -66.728 1.00 91.19 206 ALA A O 1
ATOM 1631 N N . ALA A 1 207 ? 34.900 1.485 -64.697 1.00 89.44 207 ALA A N 1
ATOM 1632 C CA . ALA A 1 207 ? 35.740 0.396 -65.186 1.00 89.44 207 ALA A CA 1
ATOM 1633 C C . ALA A 1 207 ? 34.929 -0.626 -65.997 1.00 89.44 207 ALA A C 1
ATOM 1635 O O . ALA A 1 207 ? 35.301 -0.946 -67.121 1.00 89.44 207 ALA A O 1
ATOM 1636 N N . ILE A 1 208 ? 33.773 -1.066 -65.481 1.00 90.94 208 ILE A N 1
ATOM 1637 C CA . ILE A 1 208 ? 32.867 -1.978 -66.202 1.00 90.94 208 ILE A CA 1
ATOM 1638 C C . ILE A 1 208 ? 32.442 -1.375 -67.544 1.00 90.94 208 ILE A C 1
ATOM 1640 O O . ILE A 1 208 ? 32.422 -2.081 -68.550 1.00 90.94 208 ILE A O 1
ATOM 1644 N N . LYS A 1 209 ? 32.114 -0.077 -67.575 1.00 92.81 209 LYS A N 1
ATOM 1645 C CA . LYS A 1 209 ? 31.742 0.620 -68.810 1.00 92.81 209 LYS A CA 1
ATOM 1646 C C . LYS A 1 209 ? 32.886 0.604 -69.829 1.00 92.81 209 LYS A C 1
ATOM 1648 O O . LYS A 1 209 ? 32.658 0.170 -70.952 1.00 92.81 209 LYS A O 1
ATOM 1653 N N . MET A 1 210 ? 34.095 1.001 -69.428 1.00 90.56 210 MET A N 1
ATOM 1654 C CA . MET A 1 210 ? 35.269 0.999 -70.311 1.00 90.56 210 MET A CA 1
ATOM 1655 C C . MET A 1 210 ? 35.584 -0.403 -70.839 1.00 90.56 210 MET A C 1
ATOM 1657 O O . MET A 1 210 ? 35.869 -0.565 -72.019 1.00 90.56 210 MET A O 1
ATOM 1661 N N . THR A 1 211 ? 35.490 -1.436 -69.994 1.00 90.19 211 THR A N 1
ATOM 1662 C CA . THR A 1 211 ? 35.703 -2.823 -70.432 1.00 90.19 211 THR A CA 1
ATOM 1663 C C . THR A 1 211 ? 34.655 -3.264 -71.448 1.00 90.19 211 THR A C 1
ATOM 1665 O O . THR A 1 211 ? 34.996 -3.945 -72.407 1.00 90.19 211 THR A O 1
ATOM 1668 N N . LYS A 1 212 ? 33.389 -2.870 -71.279 1.00 90.38 212 LYS A N 1
ATOM 1669 C CA . LYS A 1 212 ? 32.345 -3.172 -72.265 1.00 90.38 212 LYS A CA 1
ATOM 1670 C C . LYS A 1 212 ? 32.572 -2.461 -73.593 1.00 90.38 212 LYS A C 1
ATOM 1672 O O . LYS A 1 212 ? 32.394 -3.089 -74.626 1.00 90.38 212 LYS A O 1
ATOM 1677 N N . GLU A 1 213 ? 32.951 -1.186 -73.559 1.00 91.88 213 GLU A N 1
ATOM 1678 C CA . GLU A 1 213 ? 33.289 -0.418 -74.766 1.00 91.88 213 GLU A CA 1
ATOM 1679 C C . GLU A 1 213 ? 34.463 -1.078 -75.504 1.00 91.88 213 GLU A C 1
ATOM 1681 O O . GLU A 1 213 ? 34.343 -1.393 -76.682 1.00 91.88 213 GLU A O 1
ATOM 1686 N N . TRP A 1 214 ? 35.526 -1.443 -74.782 1.00 92.50 214 TRP A N 1
ATOM 1687 C CA . TRP A 1 214 ? 36.662 -2.183 -75.338 1.00 92.50 214 TRP A CA 1
ATOM 1688 C C . TRP A 1 214 ? 36.275 -3.543 -75.944 1.00 92.50 214 TRP A C 1
ATOM 1690 O O . TRP A 1 214 ? 36.760 -3.902 -77.012 1.00 92.50 214 TRP A O 1
ATOM 1700 N N . LEU A 1 215 ? 35.377 -4.298 -75.298 1.00 90.31 215 LEU A N 1
ATOM 1701 C CA . LEU A 1 215 ? 34.884 -5.567 -75.846 1.00 90.31 215 LEU A CA 1
ATOM 1702 C C . LEU A 1 215 ? 34.119 -5.365 -77.159 1.00 90.31 215 LEU A C 1
ATOM 1704 O O . LEU A 1 215 ? 34.265 -6.172 -78.069 1.00 90.31 215 LEU A O 1
ATOM 1708 N N . VAL A 1 216 ? 33.325 -4.300 -77.272 1.00 88.69 216 VAL A N 1
ATOM 1709 C CA . VAL A 1 216 ? 32.602 -3.984 -78.513 1.00 88.69 216 VAL A CA 1
ATOM 1710 C C . VAL A 1 216 ? 33.569 -3.592 -79.631 1.00 88.69 216 VAL A C 1
ATOM 1712 O O . VAL A 1 216 ? 33.390 -4.051 -80.759 1.00 88.69 216 VAL A O 1
ATOM 1715 N N . ASP A 1 217 ? 34.581 -2.783 -79.314 1.00 90.12 217 ASP A N 1
ATOM 1716 C CA . ASP A 1 217 ? 35.498 -2.214 -80.303 1.00 90.12 217 ASP A CA 1
ATOM 1717 C C . ASP A 1 217 ? 36.548 -3.230 -80.793 1.00 90.12 217 ASP A C 1
ATOM 1719 O O . ASP A 1 217 ? 36.731 -3.390 -82.001 1.00 90.12 217 ASP A O 1
ATOM 1723 N N . ASP A 1 218 ? 37.195 -3.963 -79.878 1.00 88.75 218 ASP A N 1
ATOM 1724 C CA . ASP A 1 218 ? 38.345 -4.829 -80.193 1.00 88.75 218 ASP A CA 1
ATOM 1725 C C . ASP A 1 218 ? 38.001 -6.332 -80.214 1.00 88.75 218 ASP A C 1
ATOM 1727 O O . ASP A 1 218 ? 38.742 -7.135 -80.785 1.00 88.75 218 ASP A O 1
ATOM 1731 N N . HIS A 1 219 ? 36.877 -6.741 -79.613 1.00 82.94 219 HIS A N 1
ATOM 1732 C CA . HIS A 1 219 ? 36.514 -8.152 -79.429 1.00 82.94 219 HIS A CA 1
ATOM 1733 C C . HIS A 1 219 ? 35.032 -8.432 -79.711 1.00 82.94 219 HIS A C 1
ATOM 1735 O O . HIS A 1 219 ? 34.341 -9.046 -78.899 1.00 82.94 219 HIS A O 1
ATOM 1741 N N . SER A 1 220 ? 34.561 -8.045 -80.902 1.00 79.88 220 SER A N 1
ATOM 1742 C CA . SER A 1 220 ? 33.158 -8.211 -81.339 1.00 79.88 220 SER A CA 1
ATOM 1743 C C . SER A 1 220 ? 32.594 -9.645 -81.271 1.00 79.88 220 SER A C 1
ATOM 1745 O O . SER A 1 220 ? 31.380 -9.836 -81.328 1.00 79.88 220 SER A O 1
ATOM 1747 N N . GLU A 1 221 ? 33.453 -10.657 -81.116 1.00 85.94 221 GLU A N 1
ATOM 1748 C CA . GLU A 1 221 ? 33.081 -12.059 -80.889 1.00 85.94 221 GLU A CA 1
ATOM 1749 C C . GLU A 1 221 ? 32.529 -12.322 -79.473 1.00 85.94 221 GLU A C 1
ATOM 1751 O O . GLU A 1 221 ? 31.822 -13.308 -79.259 1.00 85.94 221 GLU A O 1
ATOM 1756 N N . ILE A 1 222 ? 32.835 -11.457 -78.500 1.00 83.88 222 ILE A N 1
ATOM 1757 C CA . ILE A 1 222 ? 32.424 -11.595 -77.100 1.00 83.88 222 ILE A CA 1
ATOM 1758 C C . ILE A 1 222 ? 31.222 -10.690 -76.839 1.00 83.88 222 ILE A C 1
ATOM 1760 O O . ILE A 1 222 ? 31.305 -9.470 -76.952 1.00 83.88 222 ILE A O 1
ATOM 1764 N N . ASN A 1 223 ? 30.101 -11.277 -76.413 1.00 84.00 223 ASN A N 1
ATOM 1765 C CA . ASN A 1 223 ? 28.915 -10.503 -76.062 1.00 84.00 223 ASN A CA 1
ATOM 1766 C C . ASN A 1 223 ? 29.137 -9.725 -74.738 1.00 84.00 223 ASN A C 1
ATOM 1768 O O . ASN A 1 223 ? 29.339 -10.353 -73.692 1.00 84.00 223 ASN A O 1
ATOM 1772 N N . PRO A 1 224 ? 29.024 -8.382 -74.722 1.00 84.56 224 PRO A N 1
ATOM 1773 C CA . PRO A 1 224 ? 29.165 -7.571 -73.507 1.00 84.56 224 PRO A CA 1
ATOM 1774 C C . PRO A 1 224 ? 28.188 -7.937 -72.374 1.00 84.56 224 PRO A C 1
ATOM 1776 O O . PRO A 1 224 ? 28.471 -7.678 -71.201 1.00 84.56 224 PRO A O 1
ATOM 1779 N N . ASP A 1 225 ? 27.050 -8.562 -72.686 1.00 86.19 225 ASP A N 1
ATOM 1780 C CA . ASP A 1 225 ? 26.086 -9.037 -71.685 1.00 86.19 225 ASP A CA 1
ATOM 1781 C C . ASP A 1 225 ? 26.548 -10.321 -70.973 1.00 86.19 225 ASP A C 1
ATOM 1783 O O . ASP A 1 225 ? 26.154 -10.592 -69.830 1.00 86.19 225 ASP A O 1
ATOM 1787 N N . GLU A 1 226 ? 27.413 -11.121 -71.605 1.00 86.62 226 GLU A N 1
ATOM 1788 C CA . GLU A 1 226 ? 28.041 -12.276 -70.954 1.00 86.62 226 GLU A CA 1
ATOM 1789 C C . GLU A 1 226 ? 29.052 -11.837 -69.894 1.00 86.62 226 GLU A C 1
ATOM 1791 O O . GLU A 1 226 ? 29.149 -12.475 -68.841 1.00 86.62 226 GLU A O 1
ATOM 1796 N N . PHE A 1 227 ? 29.716 -10.695 -70.102 1.00 85.56 227 PHE A N 1
ATOM 1797 C CA . PHE A 1 227 ? 30.582 -10.077 -69.100 1.00 85.56 227 PHE A CA 1
ATOM 1798 C C . PHE A 1 227 ? 29.801 -9.692 -67.831 1.00 85.56 227 PHE A C 1
ATOM 1800 O O . PHE A 1 227 ? 30.226 -10.015 -66.721 1.00 85.56 227 PHE A O 1
ATOM 1807 N N . ASP A 1 228 ? 28.598 -9.122 -67.959 1.00 86.75 228 ASP A N 1
ATOM 1808 C CA . ASP A 1 228 ? 27.734 -8.853 -66.798 1.00 86.75 228 ASP A CA 1
ATOM 1809 C C . ASP A 1 228 ? 27.319 -10.132 -66.068 1.00 86.75 228 ASP A C 1
ATOM 1811 O O . ASP A 1 228 ? 27.264 -10.170 -64.833 1.00 86.75 228 ASP A O 1
ATOM 1815 N N . ARG A 1 229 ? 27.001 -11.191 -66.822 1.00 87.81 229 ARG A N 1
ATOM 1816 C CA . ARG A 1 229 ? 26.643 -12.494 -66.250 1.00 87.81 229 ARG A CA 1
ATOM 1817 C C . ARG A 1 229 ? 27.818 -13.083 -65.466 1.00 87.81 229 ARG A C 1
ATOM 1819 O O . ARG A 1 229 ? 27.608 -13.615 -64.373 1.00 87.81 229 ARG A O 1
ATOM 1826 N N . TYR A 1 230 ? 29.035 -12.942 -65.988 1.00 88.19 230 TYR A N 1
ATOM 1827 C CA . TYR A 1 230 ? 30.268 -13.339 -65.316 1.00 88.19 230 TYR A CA 1
ATOM 1828 C C . TYR A 1 230 ? 30.491 -12.545 -64.020 1.00 88.19 230 TYR A C 1
ATOM 1830 O O . TYR A 1 230 ? 30.628 -13.151 -62.956 1.00 88.19 230 TYR A O 1
ATOM 1838 N N . LEU A 1 231 ? 30.405 -11.211 -64.061 1.00 87.94 231 LEU A N 1
ATOM 1839 C CA . LEU A 1 231 ? 30.578 -10.363 -62.874 1.00 87.94 231 LEU A CA 1
ATOM 1840 C C . LEU A 1 231 ? 29.564 -10.679 -61.764 1.00 87.94 231 LEU A C 1
ATOM 1842 O O . LEU A 1 231 ? 29.926 -10.731 -60.586 1.00 87.94 231 LEU A O 1
ATOM 1846 N N . ARG A 1 232 ? 28.299 -10.950 -62.114 1.00 88.50 232 ARG A N 1
ATOM 1847 C CA . ARG A 1 232 ? 27.279 -11.379 -61.137 1.00 88.50 232 ARG A CA 1
ATOM 1848 C C . ARG A 1 232 ? 27.634 -12.718 -60.489 1.00 88.50 232 ARG A C 1
ATOM 1850 O O . ARG A 1 232 ? 27.433 -12.873 -59.285 1.00 88.50 232 ARG A O 1
ATOM 1857 N N . LYS A 1 233 ? 28.176 -13.666 -61.260 1.00 89.75 233 LYS A N 1
ATOM 1858 C CA . LYS A 1 233 ? 28.622 -14.972 -60.753 1.00 89.75 233 LYS A CA 1
ATOM 1859 C C . LYS A 1 233 ? 29.810 -14.829 -59.798 1.00 89.75 233 LYS A C 1
ATOM 1861 O O . LYS A 1 233 ? 29.793 -15.454 -58.741 1.00 89.75 233 LYS A O 1
ATOM 1866 N N . CYS A 1 234 ? 30.785 -13.978 -60.124 1.00 84.12 234 CYS A N 1
ATOM 1867 C CA . CYS A 1 234 ? 31.908 -13.660 -59.236 1.00 84.12 234 CYS A CA 1
ATOM 1868 C C . CYS A 1 234 ? 31.422 -13.044 -57.919 1.00 84.12 234 CYS A C 1
ATOM 1870 O O . CYS A 1 234 ? 31.749 -13.546 -56.849 1.00 84.12 234 CYS A O 1
ATOM 1872 N N . ARG A 1 235 ? 30.532 -12.044 -57.983 1.00 84.00 235 ARG A N 1
ATOM 1873 C CA . ARG A 1 235 ? 29.977 -11.403 -56.780 1.00 84.00 235 ARG A CA 1
ATOM 1874 C C . ARG A 1 235 ? 29.208 -12.380 -55.887 1.00 84.00 235 ARG A C 1
ATOM 1876 O O . ARG A 1 235 ? 29.304 -12.302 -54.666 1.00 84.00 235 ARG A O 1
ATOM 1883 N N . ALA A 1 236 ? 28.445 -13.297 -56.482 1.00 82.62 236 ALA A N 1
ATOM 1884 C CA . ALA A 1 236 ? 27.728 -14.334 -55.744 1.00 82.62 236 ALA A CA 1
ATOM 1885 C C . ALA A 1 236 ? 28.683 -15.327 -55.052 1.00 82.62 236 ALA A C 1
ATOM 1887 O O . ALA A 1 236 ? 28.398 -15.767 -53.940 1.00 82.62 236 ALA A O 1
ATOM 1888 N N . ALA A 1 237 ? 29.823 -15.646 -55.675 1.00 82.38 237 ALA A N 1
ATOM 1889 C CA . ALA A 1 237 ? 30.860 -16.483 -55.072 1.00 82.38 237 ALA A CA 1
ATOM 1890 C C . ALA A 1 237 ? 31.586 -15.771 -53.910 1.00 82.38 237 ALA A C 1
ATOM 1892 O O . ALA A 1 237 ? 31.826 -16.387 -52.871 1.00 82.38 237 ALA A O 1
ATOM 1893 N N . ASP A 1 238 ? 31.856 -14.468 -54.032 1.00 78.94 238 ASP A N 1
ATOM 1894 C CA . ASP A 1 238 ? 32.470 -13.663 -52.963 1.00 78.94 238 ASP A CA 1
ATOM 1895 C C . ASP A 1 238 ? 31.537 -13.512 -51.748 1.00 78.94 238 ASP A C 1
ATOM 1897 O O . ASP A 1 238 ? 31.956 -13.655 -50.599 1.00 78.94 238 ASP A O 1
ATOM 1901 N N . LEU A 1 239 ? 30.236 -13.305 -51.982 1.00 75.75 239 LEU A N 1
ATOM 1902 C CA . LEU A 1 239 ? 29.219 -13.271 -50.921 1.00 75.75 239 LEU A CA 1
ATOM 1903 C C . LEU A 1 239 ? 29.055 -14.629 -50.221 1.00 75.75 239 LEU A C 1
ATOM 1905 O O . LEU A 1 239 ? 28.798 -14.672 -49.022 1.00 75.75 239 LEU A O 1
ATOM 1909 N N . ALA A 1 240 ? 29.229 -15.739 -50.943 1.00 75.31 240 ALA A N 1
ATOM 1910 C CA . ALA A 1 240 ? 29.153 -17.083 -50.372 1.00 75.31 240 ALA A CA 1
ATOM 1911 C C . ALA A 1 240 ? 30.370 -17.446 -49.498 1.00 75.31 240 ALA A C 1
ATOM 1913 O O . ALA A 1 240 ? 30.273 -18.334 -48.648 1.00 75.31 240 ALA A O 1
ATOM 1914 N N . THR A 1 241 ? 31.510 -16.772 -49.684 1.00 74.06 241 THR A N 1
ATOM 1915 C CA . THR A 1 241 ? 32.746 -17.014 -48.918 1.00 74.06 241 THR A CA 1
ATOM 1916 C C . THR A 1 241 ? 32.912 -16.079 -47.714 1.00 74.06 241 THR A C 1
ATOM 1918 O O . THR A 1 241 ? 33.621 -16.431 -46.768 1.00 74.06 241 THR A O 1
ATOM 1921 N N . GLN A 1 242 ? 32.196 -14.949 -47.663 1.00 61.47 242 GLN A N 1
ATOM 1922 C CA . GLN A 1 242 ? 32.078 -14.101 -46.470 1.00 61.47 242 GLN A CA 1
ATOM 1923 C C . GLN A 1 242 ? 31.104 -14.709 -45.441 1.00 61.47 242 GLN A C 1
ATOM 1925 O O . GLN A 1 242 ? 29.972 -14.260 -45.281 1.00 61.47 242 GLN A O 1
ATOM 1930 N N . LYS A 1 243 ? 31.531 -15.744 -44.704 1.00 51.06 243 LYS A N 1
ATOM 1931 C CA . LYS A 1 243 ? 30.833 -16.140 -43.466 1.00 51.06 243 LYS A CA 1
ATOM 1932 C C . LYS A 1 243 ? 31.040 -15.067 -42.386 1.00 51.06 243 LYS A C 1
ATOM 1934 O O . LYS A 1 243 ? 32.164 -14.578 -42.253 1.00 51.06 243 LYS A O 1
ATOM 1939 N N . PRO A 1 244 ? 30.009 -14.729 -41.592 1.00 50.12 244 PRO A N 1
ATOM 1940 C CA . PRO A 1 244 ? 30.169 -13.799 -40.483 1.00 50.12 244 PRO A CA 1
ATOM 1941 C C . PRO A 1 244 ? 31.113 -14.420 -39.444 1.00 50.12 244 PRO A C 1
ATOM 1943 O O . PRO A 1 244 ? 30.922 -15.569 -39.040 1.00 50.12 244 PRO A O 1
ATOM 1946 N N . LYS A 1 245 ? 32.150 -13.674 -39.063 1.00 42.50 245 LYS A N 1
ATOM 1947 C CA . LYS A 1 245 ? 32.828 -13.866 -37.778 1.00 42.50 245 LYS A CA 1
ATOM 1948 C C . LYS A 1 245 ? 32.057 -13.118 -36.705 1.00 42.50 245 LYS A C 1
ATOM 1950 O O . LYS A 1 245 ? 31.575 -12.010 -37.029 1.00 42.50 245 LYS A O 1
#

pLDDT: mean 73.51, std 23.38, range [34.16, 98.0]